Protein AF-A0A0S8ECC6-F1 (afdb_monomer)

Mean predicted aligned error: 11.43 Å

Nearest PDB structures (foldseek):
  3dfe-assembly1_F  TM=8.457E-01  e=6.768E-03  Trichormus variabilis ATCC 29413
  6wue-assembly1_A-2  TM=6.839E-01  e=2.333E-03  Synechocystis sp. PCC 6803
  5a9x-assembly1_A  TM=7.418E-01  e=4.069E-02  Escherichia coli
  5a9y-assembly1_A-2  TM=8.092E-01  e=1.055E-01  Escherichia coli
  5a9v-assembly6_F  TM=7.417E-01  e=8.432E-02  Escherichia coli

Foldseek 3Di:
DWKKKKKKKAALVCVVVVVVLCVVAPFPDWDWDQDPPRMIIIITIHFQLCVQVSVVSCCVPPVVGPGIDIDMDTDPDDPPDPDDPPPDPDDDDPDDPVVVVVVPPRDHHLVRVLVVLLVLLAQDPQLLVLLLVLLVQCLVCQQVVHPVSNVVSVVSHSLVSLVSQLVSCVVVVPPVSNVSSVVNNVVSVVSSVVNNVVCPVVDDDDCPRPVNVVVD

Radius of gyration: 24.97 Å; Cα contacts (8 Å, |Δi|>4): 247; chains: 1; bounding box: 50×39×67 Å

Solvent-accessible surface area (backbone atoms only — not comparable to full-atom values): 12172 Å² total; per-residue (Å²): 116,62,41,28,35,38,39,39,34,37,44,53,89,47,53,68,62,53,54,61,60,50,70,77,47,87,55,80,42,78,48,80,44,81,45,87,87,60,27,30,37,36,40,36,32,28,47,32,73,51,44,49,61,52,49,54,51,49,48,74,73,38,69,85,44,81,74,54,46,81,43,84,41,82,48,91,77,66,83,78,69,70,78,63,80,76,74,70,88,72,71,93,68,91,70,61,74,71,62,61,55,62,71,66,55,74,45,73,35,71,69,55,54,46,55,68,31,53,65,40,18,56,83,44,72,66,56,54,51,34,35,49,53,18,35,52,40,31,51,52,12,54,77,65,56,32,66,70,43,36,52,50,16,59,74,52,36,72,62,62,41,18,53,53,23,28,53,51,20,57,73,72,65,39,64,70,52,27,52,43,7,48,50,32,47,50,51,50,52,51,52,32,50,53,52,46,52,54,48,56,75,73,43,94,78,68,67,85,35,67,64,49,52,78,73,109

Secondary structure (DSSP, 8-state):
--EEEEEEEEEGGGHHHHHHHHHHS--SEEEEEEETTTEEEEEEEEEHHHHHHHHHHHHHHHTTSTT-EEEEEEES--SSPPPP------------HHHHHHHHSPPPPHHHHHHHHHHHTS--HHHHHHHHHHHHHHHHHHHTT-HHHHHHHHHH-TTHHHHHHHHHHHHHT-HHHHHHHHHHHHHHHHHHHHHHHHHHHHS---TTSHHHHTT-

pLDDT: mean 81.77, std 14.89, range [33.16, 96.56]

Sequence (216 aa):
MALRLIELILPEDQLKHSQDVLKDCQASGIWYEKLEEYKILIRILLPAEKTEEAMDTFEKQFSIVDGFRIILLSVEASIPRSEEPEKEPTTHVEIPPEKQLASNIGRISREELYNDVADSSKITKIYLIMVALSSIVAAIGLLRSNVAIIIGAMVIAPLIGPNVALSLATTLGDIQFVRNSLKTMIVGIVTAFILSTSLGFIFPVNPATPEITSRT

Structure (mmCIF, N/CA/C/O backbone):
data_AF-A0A0S8ECC6-F1
#
_entry.id   AF-A0A0S8ECC6-F1
#
loop_
_atom_site.group_PDB
_atom_site.id
_atom_site.type_symbol
_atom_site.label_atom_id
_atom_site.label_alt_id
_atom_site.label_comp_id
_atom_site.label_asym_id
_atom_site.label_entity_id
_atom_site.label_seq_id
_atom_site.pdbx_PDB_ins_code
_atom_site.Cartn_x
_atom_site.Cartn_y
_atom_site.Cartn_z
_atom_site.occupancy
_atom_site.B_iso_or_equiv
_atom_site.auth_seq_id
_atom_site.auth_comp_id
_atom_site.auth_asym_id
_atom_site.auth_atom_id
_atom_site.pdbx_PDB_model_num
ATOM 1 N N . MET A 1 1 ? 9.353 -3.271 19.578 1.00 66.19 1 MET A N 1
ATOM 2 C CA . MET A 1 1 ? 8.048 -3.738 19.031 1.00 66.19 1 MET A CA 1
ATOM 3 C C . MET A 1 1 ? 7.242 -2.589 18.428 1.00 66.19 1 MET A C 1
ATOM 5 O O . MET A 1 1 ? 7.189 -1.520 19.027 1.00 66.19 1 MET A O 1
ATOM 9 N N . ALA A 1 2 ? 6.620 -2.799 17.260 1.00 79.56 2 ALA A N 1
ATOM 10 C CA . ALA A 1 2 ? 5.690 -1.834 16.666 1.00 79.56 2 ALA A CA 1
ATOM 11 C C . ALA A 1 2 ? 4.386 -1.782 17.479 1.00 79.56 2 ALA A C 1
ATOM 13 O O . ALA A 1 2 ? 3.816 -2.824 17.808 1.00 79.56 2 ALA A O 1
ATOM 14 N N . LEU A 1 3 ? 3.926 -0.574 17.806 1.00 87.31 3 LEU A N 1
ATOM 15 C CA . LEU A 1 3 ? 2.704 -0.350 18.574 1.00 87.31 3 LEU A CA 1
ATOM 16 C C . LEU A 1 3 ? 1.579 0.146 17.662 1.00 87.31 3 LEU A C 1
ATOM 18 O O . LEU A 1 3 ? 1.807 0.787 16.630 1.00 87.31 3 LEU A O 1
ATOM 22 N N . ARG A 1 4 ? 0.351 -0.156 18.063 1.00 88.56 4 ARG A N 1
ATOM 23 C CA . ARG A 1 4 ? -0.881 0.325 17.451 1.00 88.56 4 ARG A CA 1
ATOM 24 C C . ARG A 1 4 ? -1.762 0.926 18.532 1.00 88.56 4 ARG A C 1
ATOM 26 O O . ARG A 1 4 ? -1.817 0.412 19.648 1.00 88.56 4 ARG A O 1
ATOM 33 N N . LEU A 1 5 ? -2.422 2.023 18.198 1.00 91.81 5 LEU A N 1
ATOM 34 C CA . LEU A 1 5 ? -3.412 2.674 19.036 1.00 91.81 5 LEU A CA 1
ATOM 35 C C . LEU A 1 5 ? -4.782 2.391 18.425 1.00 91.81 5 LEU A C 1
ATOM 37 O O . LEU A 1 5 ? -5.075 2.839 17.320 1.00 91.81 5 LEU A O 1
ATOM 41 N N . ILE A 1 6 ? -5.603 1.625 19.131 1.00 91.25 6 ILE A N 1
ATOM 42 C CA . ILE A 1 6 ? -7.007 1.428 18.785 1.00 91.25 6 ILE A CA 1
ATOM 43 C C . ILE A 1 6 ? -7.822 2.475 19.534 1.00 91.25 6 ILE A C 1
ATOM 45 O O . ILE A 1 6 ? -7.735 2.568 20.756 1.00 91.25 6 ILE A O 1
ATOM 49 N N . GLU A 1 7 ? -8.633 3.237 18.813 1.00 92.50 7 GLU A N 1
ATOM 50 C CA . GLU A 1 7 ? -9.693 4.050 19.394 1.00 92.50 7 GLU A CA 1
ATOM 51 C C . GLU A 1 7 ? -11.042 3.369 19.159 1.00 92.50 7 GLU A C 1
ATOM 53 O O . GLU A 1 7 ? -11.439 3.096 18.027 1.00 92.50 7 GLU A O 1
ATOM 58 N N . LEU A 1 8 ? -11.744 3.088 20.247 1.00 90.19 8 LEU A N 1
ATOM 59 C CA . LEU A 1 8 ? -13.029 2.412 20.270 1.00 90.19 8 LEU A CA 1
ATOM 60 C C . LEU A 1 8 ? -14.090 3.397 20.761 1.00 90.19 8 LEU A C 1
ATOM 62 O O . LEU A 1 8 ? -14.008 3.891 21.884 1.00 90.19 8 LEU A O 1
ATOM 66 N N . ILE A 1 9 ? -15.077 3.691 19.920 1.00 90.00 9 ILE A N 1
ATOM 67 C CA . ILE A 1 9 ? -16.202 4.572 20.246 1.00 90.00 9 ILE A CA 1
ATOM 68 C C . ILE A 1 9 ? -17.415 3.696 20.545 1.00 90.00 9 ILE A C 1
ATOM 70 O O . ILE A 1 9 ? -17.807 2.881 19.710 1.00 90.00 9 ILE A O 1
ATOM 74 N N . LEU A 1 10 ? -17.995 3.862 21.733 1.00 87.88 10 LEU A N 1
ATOM 75 C CA . LEU A 1 10 ? -19.155 3.107 22.216 1.00 87.88 10 LEU A CA 1
ATOM 76 C C . LEU A 1 10 ? -20.152 4.036 22.926 1.00 87.88 10 LEU A C 1
ATOM 78 O O . LEU A 1 10 ? -19.753 5.088 23.419 1.00 87.88 10 LEU A O 1
ATOM 82 N N . PRO A 1 11 ? -21.434 3.663 23.048 1.00 84.56 11 PRO A N 1
ATOM 83 C CA . PRO A 1 11 ? -22.358 4.302 23.985 1.00 84.56 11 PRO A CA 1
ATOM 84 C C . PRO A 1 11 ? -21.948 4.067 25.447 1.00 84.56 11 PRO A C 1
ATOM 86 O O . PRO A 1 11 ? -21.382 3.025 25.787 1.00 84.56 11 PRO A O 1
ATOM 89 N N . GLU A 1 12 ? -22.273 5.012 26.331 1.00 80.44 12 GLU A N 1
ATOM 90 C CA . GLU A 1 12 ? -21.907 4.980 27.757 1.00 80.44 12 GLU A CA 1
ATOM 91 C C . GLU A 1 12 ? -22.455 3.745 28.501 1.00 80.44 12 GLU A C 1
ATOM 93 O O . GLU A 1 12 ? -21.812 3.240 29.426 1.00 80.44 12 GLU A O 1
ATOM 98 N N . ASP A 1 13 ? -23.574 3.186 28.035 1.00 75.06 13 ASP A N 1
ATOM 99 C CA . ASP A 1 13 ? -24.218 1.992 28.598 1.00 75.06 13 ASP A CA 1
ATOM 100 C C . ASP A 1 13 ? -23.332 0.733 28.551 1.00 75.06 13 ASP A C 1
ATOM 102 O O . ASP A 1 13 ? -23.484 -0.175 29.371 1.00 75.06 13 ASP A O 1
ATOM 106 N N . GLN A 1 14 ? -22.369 0.682 27.623 1.00 75.88 14 GLN A N 1
ATOM 107 C CA . GLN A 1 14 ? -21.507 -0.483 27.392 1.00 75.88 14 GLN A CA 1
ATOM 108 C C . GLN A 1 14 ? -20.144 -0.403 28.095 1.00 75.88 14 GLN A C 1
ATOM 110 O O . GLN A 1 14 ? -19.313 -1.302 27.943 1.00 75.88 14 GLN A O 1
ATOM 115 N N . LEU A 1 15 ? -19.907 0.623 28.924 1.00 72.31 15 LEU A N 1
ATOM 116 C CA . LEU A 1 15 ? -18.630 0.822 29.617 1.00 72.31 15 LEU A CA 1
ATOM 117 C C . LEU A 1 15 ? -18.201 -0.412 30.429 1.00 72.31 15 LEU A C 1
ATOM 119 O O . LEU A 1 15 ? -17.064 -0.861 30.314 1.00 72.31 15 LEU A O 1
ATOM 123 N N . LYS A 1 16 ? -19.110 -0.996 31.219 1.00 73.44 16 LYS A N 1
ATOM 124 C CA . LYS A 1 16 ? -18.794 -2.171 32.053 1.00 73.44 16 LYS A CA 1
ATOM 125 C C . LYS A 1 16 ? -18.441 -3.395 31.213 1.00 73.44 16 LYS A C 1
ATOM 127 O O . LYS A 1 16 ? -17.484 -4.090 31.529 1.00 73.44 16 LYS A O 1
ATOM 132 N N . HIS A 1 17 ? -19.177 -3.611 30.125 1.00 75.25 17 HIS A N 1
ATOM 133 C CA . HIS A 1 17 ? -18.939 -4.740 29.237 1.00 75.25 17 HIS A CA 1
ATOM 134 C C . HIS A 1 17 ? -17.589 -4.605 28.521 1.00 75.25 17 HIS A C 1
ATOM 136 O O . HIS A 1 17 ? -16.815 -5.554 28.494 1.00 75.25 17 HIS A O 1
ATOM 142 N N . SER A 1 18 ? -17.247 -3.400 28.050 1.00 73.75 18 SER A N 1
ATOM 143 C CA . SER A 1 18 ? -15.936 -3.132 27.444 1.00 73.75 18 SER A CA 1
ATOM 144 C C . SER A 1 18 ? -14.770 -3.384 28.406 1.00 73.75 18 SER A C 1
ATOM 146 O O . SER A 1 18 ? -13.767 -3.968 28.004 1.00 73.75 18 SER A O 1
ATOM 148 N N . GLN A 1 19 ? -14.908 -3.019 29.687 1.00 74.62 19 GLN A N 1
ATOM 149 C CA . GLN A 1 19 ? -13.861 -3.221 30.693 1.00 74.62 19 GLN A CA 1
ATOM 150 C C . GLN A 1 19 ? -13.560 -4.697 30.953 1.00 74.62 19 GLN A C 1
ATOM 152 O O . GLN A 1 19 ? -12.410 -5.035 31.220 1.00 74.62 19 GLN A O 1
ATOM 157 N N . ASP A 1 20 ? -14.563 -5.570 30.887 1.00 72.56 20 ASP A N 1
ATOM 158 C CA . ASP A 1 20 ? -14.357 -7.003 31.091 1.00 72.56 20 ASP A CA 1
ATOM 159 C C . ASP A 1 20 ? -13.614 -7.642 29.915 1.00 72.56 20 ASP A C 1
ATOM 161 O O . ASP A 1 20 ? -12.702 -8.431 30.127 1.00 72.56 20 ASP A O 1
ATOM 165 N N . VAL A 1 21 ? -13.908 -7.208 28.692 1.00 76.31 21 VAL A N 1
ATOM 166 C CA . VAL A 1 21 ? -13.225 -7.656 27.467 1.00 76.31 21 VAL A CA 1
ATOM 167 C C . VAL A 1 21 ? -11.778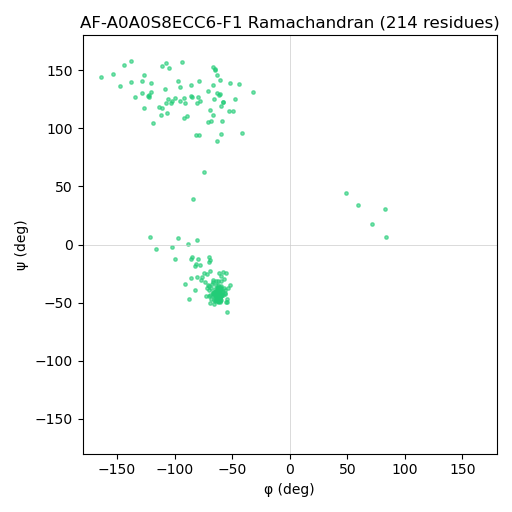 -7.157 27.421 1.00 76.31 21 VAL A C 1
ATOM 169 O O . VAL A 1 21 ? -10.862 -7.856 26.992 1.00 76.31 21 VAL A O 1
ATOM 172 N N . LEU A 1 22 ? -11.557 -5.932 27.896 1.00 75.00 22 LEU A N 1
ATOM 173 C CA . LEU A 1 22 ? -10.244 -5.297 27.934 1.00 75.00 22 LEU A CA 1
ATOM 174 C C . LEU A 1 22 ? -9.283 -5.939 28.940 1.00 75.00 22 LEU A C 1
ATOM 176 O O . LEU A 1 22 ? -8.075 -5.810 28.760 1.00 75.00 22 LEU A O 1
ATOM 180 N N . LYS A 1 23 ? -9.781 -6.636 29.972 1.00 69.25 23 LYS A N 1
ATOM 181 C CA . LYS A 1 23 ? -8.929 -7.354 30.943 1.00 69.25 23 LYS A CA 1
ATOM 182 C C . LYS A 1 23 ? -8.187 -8.530 30.317 1.00 69.25 23 LYS A C 1
ATOM 184 O O . LYS A 1 23 ? -7.080 -8.836 30.750 1.00 69.25 23 LYS A O 1
ATOM 189 N N . ASP A 1 24 ? -8.778 -9.147 29.301 1.00 68.44 24 ASP A N 1
ATOM 190 C CA . ASP A 1 24 ? -8.170 -10.269 28.584 1.00 68.44 24 ASP A CA 1
ATOM 191 C C . ASP A 1 24 ? -7.152 -9.787 27.535 1.00 68.44 24 ASP A C 1
ATOM 193 O O . ASP A 1 24 ? -6.278 -10.538 27.096 1.00 68.44 24 ASP A O 1
ATOM 197 N N . CYS A 1 25 ? -7.205 -8.502 27.168 1.00 68.06 25 CYS A N 1
ATOM 198 C CA . CYS A 1 25 ? -6.263 -7.890 26.245 1.00 68.06 25 CYS A CA 1
ATOM 199 C C . CYS A 1 25 ? -4.962 -7.515 26.967 1.00 68.06 25 CYS A C 1
ATOM 201 O O . CYS A 1 25 ? -4.946 -6.685 27.874 1.00 68.06 25 CYS A O 1
ATOM 203 N N . GLN A 1 26 ? -3.829 -8.053 26.507 1.00 73.56 26 GLN A N 1
ATOM 204 C CA . GLN A 1 26 ? -2.492 -7.658 26.978 1.00 73.56 26 GLN A CA 1
ATOM 205 C C . GLN A 1 26 ? -2.083 -6.283 26.409 1.00 73.56 26 GLN A C 1
ATOM 207 O O . GLN A 1 26 ? -1.138 -6.179 25.621 1.00 73.56 26 GLN A O 1
ATOM 212 N N . ALA A 1 27 ? -2.837 -5.240 26.759 1.00 78.62 27 ALA A N 1
ATOM 213 C CA . ALA A 1 27 ? -2.612 -3.867 26.329 1.00 78.62 27 ALA A CA 1
ATOM 214 C C . ALA A 1 27 ? -1.477 -3.208 27.132 1.00 78.62 27 ALA A C 1
ATOM 216 O O . ALA A 1 27 ? -1.371 -3.373 28.345 1.00 78.62 27 ALA A O 1
ATOM 217 N N . SER A 1 28 ? -0.646 -2.418 26.452 1.00 80.44 28 SER A N 1
ATOM 218 C CA . SER A 1 28 ? 0.406 -1.597 27.062 1.00 80.44 28 SER A CA 1
ATOM 219 C C . SER A 1 28 ? -0.156 -0.362 27.776 1.00 80.44 28 SER A C 1
ATOM 221 O O . SER A 1 28 ? 0.482 0.171 28.679 1.00 80.44 28 SER A O 1
ATOM 223 N N . GLY A 1 29 ? -1.340 0.105 27.377 1.00 82.81 29 GLY A N 1
ATOM 224 C CA . GLY A 1 29 ? -2.034 1.222 28.012 1.00 82.81 29 GLY A CA 1
ATOM 225 C C . GLY A 1 29 ? -3.500 1.271 27.601 1.00 82.81 29 GLY A C 1
ATOM 226 O O . GLY A 1 29 ? -3.834 0.939 26.464 1.00 82.81 29 GLY A O 1
ATOM 227 N N . ILE A 1 30 ? -4.374 1.660 28.529 1.00 87.06 30 ILE A N 1
ATOM 228 C CA . ILE A 1 30 ? -5.810 1.824 28.283 1.00 87.06 30 ILE A CA 1
ATOM 229 C C . ILE A 1 30 ? -6.247 3.150 28.900 1.00 87.06 30 ILE A C 1
ATOM 231 O O . ILE A 1 30 ? -6.018 3.392 30.087 1.00 87.06 30 ILE A O 1
ATOM 235 N N . TRP A 1 31 ? -6.900 3.993 28.106 1.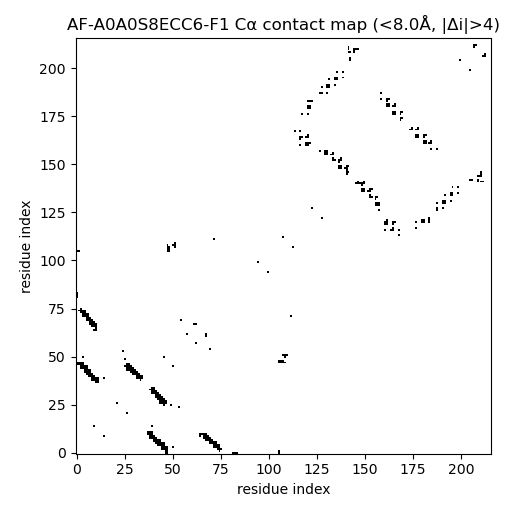00 89.50 31 TRP A N 1
ATOM 236 C CA . TRP A 1 31 ? -7.456 5.270 28.541 1.00 89.50 31 TRP A CA 1
ATOM 237 C C . TRP A 1 31 ? -8.932 5.357 28.174 1.00 89.50 31 TRP A C 1
ATOM 239 O O . TRP A 1 31 ? -9.350 4.861 27.130 1.00 89.50 31 TRP A O 1
ATOM 249 N N . TYR A 1 32 ? -9.703 6.022 29.029 1.00 88.12 32 TYR A N 1
ATOM 250 C CA . TYR A 1 32 ? -11.135 6.227 28.854 1.00 88.12 32 TYR A CA 1
ATOM 251 C C . TYR A 1 32 ? -11.416 7.724 28.855 1.00 88.12 32 TYR A C 1
ATOM 253 O O . TYR A 1 32 ? -11.015 8.432 29.778 1.00 88.12 32 TYR A O 1
ATOM 261 N N . GLU A 1 33 ? -12.123 8.193 27.841 1.00 87.06 33 GLU A N 1
ATOM 262 C CA . GLU A 1 33 ? -12.535 9.581 27.695 1.00 87.06 33 GLU A CA 1
ATOM 263 C C . GLU A 1 33 ? -14.045 9.607 27.437 1.00 87.06 33 GLU A C 1
ATOM 265 O O . GLU A 1 33 ? -14.562 8.845 26.621 1.00 87.06 33 GLU A O 1
ATOM 270 N N . LYS A 1 34 ? -14.787 10.430 28.183 1.00 86.25 34 LYS A N 1
ATOM 271 C CA . LYS A 1 34 ? -16.224 10.608 27.946 1.00 86.25 34 LYS A CA 1
ATOM 272 C C . LYS A 1 34 ? -16.413 11.683 26.886 1.00 86.25 34 LYS A C 1
ATOM 274 O O . LYS A 1 34 ? -15.872 12.775 27.028 1.00 86.25 34 LYS A O 1
ATOM 279 N N . LEU A 1 35 ? -17.181 11.368 25.852 1.00 82.75 35 LEU A N 1
ATOM 280 C CA . LEU A 1 35 ? -17.549 12.293 24.788 1.00 82.75 35 LEU A CA 1
ATOM 281 C C . LEU A 1 35 ? -18.899 12.950 25.103 1.00 82.75 35 LEU A C 1
ATOM 283 O O . LEU A 1 35 ? -19.727 12.406 25.839 1.00 82.75 35 LEU A O 1
ATOM 287 N N . GLU A 1 36 ? -19.135 14.118 24.510 1.00 73.00 36 GLU A N 1
ATOM 288 C CA . GLU A 1 36 ? -20.468 14.723 24.472 1.00 73.00 36 GLU A CA 1
ATOM 289 C C . GLU A 1 36 ? -21.418 13.796 23.674 1.00 73.00 36 GLU A C 1
ATOM 291 O O . GLU A 1 36 ? -20.975 13.116 22.750 1.00 73.00 36 GLU A O 1
ATOM 296 N N . GLU A 1 37 ? -22.705 13.731 24.050 1.00 75.56 37 GLU A N 1
ATOM 297 C CA . GLU A 1 37 ? -23.735 12.794 23.526 1.00 75.56 37 GLU A CA 1
ATOM 298 C C . GLU A 1 37 ? -23.791 11.362 24.122 1.00 75.56 37 GLU A C 1
ATOM 300 O O . GLU A 1 37 ? -24.215 10.439 23.430 1.00 75.56 37 GLU A O 1
ATOM 305 N N . TYR A 1 38 ? -23.427 11.138 25.394 1.00 79.88 38 TYR A N 1
ATOM 306 C CA . TYR A 1 38 ? -23.499 9.801 26.038 1.00 79.88 38 TYR A CA 1
ATOM 307 C C . TYR A 1 38 ? -22.656 8.725 25.327 1.00 79.88 38 TYR A C 1
ATOM 309 O O . TYR A 1 38 ? -23.017 7.546 25.283 1.00 79.88 38 TYR A O 1
ATOM 317 N N . LYS A 1 39 ? -21.517 9.128 24.756 1.00 84.81 39 LYS A N 1
ATOM 318 C CA . LYS A 1 39 ? -20.540 8.230 24.130 1.00 84.81 39 LYS A CA 1
ATOM 319 C C . LYS A 1 39 ? -19.260 8.187 24.955 1.00 84.81 39 LYS A C 1
ATOM 321 O O . LYS A 1 39 ? -18.909 9.128 25.662 1.00 84.81 39 LYS A O 1
ATOM 326 N N . ILE A 1 40 ? -18.541 7.085 24.847 1.00 87.94 40 ILE A N 1
ATOM 327 C CA . ILE A 1 40 ? -17.235 6.863 25.451 1.00 87.94 40 ILE A CA 1
ATOM 328 C C . ILE A 1 40 ? -16.228 6.567 24.344 1.00 87.94 40 ILE A C 1
ATOM 330 O O . ILE A 1 40 ? -16.526 5.858 23.383 1.00 87.94 40 ILE A O 1
ATOM 334 N N . LEU A 1 41 ? -15.038 7.132 24.489 1.00 89.69 41 LEU A N 1
ATOM 335 C CA . LEU A 1 41 ? -13.865 6.853 23.683 1.00 89.69 41 LEU A CA 1
ATOM 336 C C . LEU A 1 41 ? -12.898 6.043 24.539 1.00 89.69 41 LEU A C 1
ATOM 338 O O . LEU A 1 41 ? -12.464 6.493 25.601 1.00 89.69 41 LEU A O 1
ATOM 342 N N . ILE A 1 42 ? -12.550 4.852 24.077 1.00 90.06 42 ILE A N 1
ATOM 343 C CA . ILE A 1 42 ? -11.565 3.996 24.724 1.00 90.06 42 ILE A CA 1
ATOM 344 C C . ILE A 1 42 ? -10.347 3.941 23.818 1.00 90.06 42 ILE A C 1
ATOM 346 O O . ILE A 1 42 ? -10.429 3.475 22.685 1.00 90.06 42 ILE A O 1
ATOM 350 N N . ARG A 1 43 ? -9.214 4.432 24.311 1.00 92.56 43 ARG A N 1
ATOM 351 C CA . ARG A 1 43 ? -7.930 4.362 23.617 1.00 92.56 43 ARG A CA 1
ATOM 352 C C . ARG A 1 43 ? -7.125 3.206 24.184 1.00 92.56 43 ARG A C 1
ATOM 354 O O . ARG A 1 43 ? -6.910 3.144 25.391 1.00 92.56 43 ARG A O 1
ATOM 361 N N . ILE A 1 44 ? -6.672 2.308 23.325 1.00 91.12 44 ILE A N 1
ATOM 362 C CA . ILE A 1 44 ? -5.980 1.079 23.703 1.00 91.12 44 ILE A CA 1
ATOM 363 C C . ILE A 1 44 ? -4.663 1.050 22.940 1.00 91.12 44 ILE A C 1
ATOM 365 O O . ILE A 1 44 ? -4.659 1.024 21.713 1.00 91.12 44 ILE A O 1
ATOM 369 N N . LEU A 1 45 ? -3.544 1.067 23.655 1.00 89.88 45 LEU A N 1
ATOM 370 C CA . LEU A 1 45 ? -2.214 0.904 23.082 1.00 89.88 45 LEU A CA 1
ATOM 371 C C . LEU A 1 45 ? -1.803 -0.557 23.202 1.00 89.88 45 LEU A C 1
ATOM 373 O O . LEU A 1 45 ? -1.760 -1.099 24.305 1.00 89.88 45 LEU A O 1
ATOM 377 N N . LEU A 1 46 ? -1.480 -1.191 22.082 1.00 89.75 46 LEU A N 1
ATOM 378 C CA . LEU A 1 46 ? -1.158 -2.609 22.033 1.00 89.75 46 LEU A CA 1
ATOM 379 C C . LEU A 1 46 ? -0.060 -2.909 21.005 1.00 89.75 46 LEU A C 1
ATOM 381 O O . LEU A 1 46 ? 0.105 -2.159 20.039 1.00 89.75 46 LEU A O 1
ATOM 385 N N . PRO A 1 47 ? 0.694 -4.006 21.181 1.00 86.31 47 PRO A N 1
ATOM 386 C CA . PRO A 1 47 ? 1.602 -4.499 20.152 1.00 86.31 47 PRO A CA 1
ATOM 387 C C . PRO A 1 47 ? 0.844 -4.857 18.869 1.00 86.31 47 PRO A C 1
ATOM 389 O O . PRO A 1 47 ? -0.231 -5.457 18.946 1.00 86.31 47 PRO A O 1
ATOM 392 N N . ALA A 1 48 ? 1.436 -4.564 17.706 1.00 82.50 48 ALA A N 1
ATOM 393 C CA . ALA A 1 48 ? 0.859 -4.878 16.391 1.00 82.50 48 ALA A CA 1
ATOM 394 C C . ALA A 1 48 ? 0.450 -6.361 16.261 1.00 82.50 48 ALA A C 1
ATOM 396 O O . ALA A 1 48 ? -0.597 -6.699 15.716 1.00 82.50 48 ALA A O 1
ATOM 397 N N . GLU A 1 49 ? 1.225 -7.251 16.883 1.00 81.62 49 GLU A N 1
ATOM 398 C CA . GLU A 1 49 ? 0.975 -8.694 16.928 1.00 81.62 49 GLU A CA 1
ATOM 399 C C . GLU A 1 49 ? -0.381 -9.081 17.521 1.00 81.62 49 GLU A C 1
ATOM 401 O O . GLU A 1 49 ? -0.938 -10.104 17.127 1.00 81.62 49 GLU A O 1
ATOM 406 N N . LYS A 1 50 ? -0.923 -8.280 18.443 1.00 83.38 50 LYS A N 1
ATOM 407 C CA . LYS A 1 50 ? -2.199 -8.539 19.128 1.00 83.38 50 LYS A CA 1
ATOM 408 C C . LYS A 1 50 ? -3.351 -7.708 18.570 1.00 83.38 50 LYS A C 1
ATOM 410 O O . LYS A 1 50 ? -4.483 -7.865 19.015 1.00 83.38 50 LYS A O 1
ATOM 415 N N . THR A 1 51 ? -3.080 -6.841 17.595 1.00 85.94 51 THR A N 1
ATOM 416 C CA . THR A 1 51 ? -4.068 -5.914 17.034 1.00 85.94 51 THR A CA 1
ATOM 417 C C . THR A 1 51 ? -5.234 -6.628 16.369 1.00 85.94 51 THR A C 1
ATOM 419 O O . THR A 1 51 ? -6.373 -6.341 16.723 1.00 85.94 51 THR A O 1
ATOM 422 N N . GLU A 1 52 ? -4.967 -7.597 15.493 1.00 84.56 52 GLU A N 1
ATOM 423 C CA . GLU A 1 52 ? -6.025 -8.339 14.784 1.00 84.56 52 GLU A CA 1
ATOM 424 C C . GLU A 1 52 ? -6.923 -9.115 15.768 1.00 84.56 52 GLU A C 1
ATOM 426 O O . GLU A 1 52 ? -8.139 -9.085 15.653 1.00 84.56 52 GLU A O 1
ATOM 431 N N . GLU A 1 53 ? -6.346 -9.738 16.805 1.00 85.25 53 GLU A N 1
ATOM 432 C CA . GLU A 1 53 ? -7.121 -10.496 17.806 1.00 85.25 53 GLU A CA 1
ATOM 433 C C . GLU A 1 53 ? -8.026 -9.586 18.653 1.00 85.25 53 GLU A C 1
ATOM 435 O O . GLU A 1 53 ? -9.190 -9.910 18.908 1.00 85.25 53 GLU A O 1
ATOM 440 N N . ALA A 1 54 ? -7.509 -8.423 19.062 1.00 86.00 54 ALA A N 1
ATOM 441 C CA . ALA A 1 54 ? -8.287 -7.436 19.800 1.00 86.00 54 ALA A CA 1
ATOM 442 C C . ALA A 1 54 ? -9.423 -6.862 18.938 1.00 86.00 54 ALA A C 1
ATOM 444 O O . ALA A 1 54 ? -10.563 -6.787 19.395 1.00 86.00 54 ALA A O 1
ATOM 445 N N . MET A 1 55 ? -9.135 -6.505 17.681 1.00 87.94 55 MET A N 1
ATOM 446 C CA . MET A 1 55 ? -10.136 -5.981 16.748 1.00 87.94 55 MET A CA 1
ATOM 447 C C . MET A 1 55 ? -11.244 -6.996 16.458 1.00 87.94 55 MET A C 1
ATOM 449 O O . MET A 1 55 ? -12.413 -6.644 16.605 1.00 87.94 55 MET A O 1
ATOM 453 N N . ASP A 1 56 ? -10.896 -8.252 16.160 1.00 87.44 56 ASP A N 1
ATOM 454 C CA . ASP A 1 56 ? -11.860 -9.340 15.948 1.00 87.44 56 ASP A CA 1
ATOM 455 C C . ASP A 1 56 ? -12.789 -9.524 17.157 1.00 87.44 56 ASP A C 1
ATOM 457 O O . ASP A 1 56 ? -13.981 -9.808 17.015 1.00 87.44 56 ASP A O 1
ATOM 461 N N . THR A 1 57 ? -12.240 -9.398 18.367 1.00 86.38 57 THR A N 1
ATOM 462 C CA . THR A 1 57 ? -13.000 -9.544 19.614 1.00 86.38 57 THR A CA 1
ATOM 463 C C . THR A 1 57 ? -13.985 -8.392 19.789 1.00 86.38 57 THR A C 1
ATOM 465 O O . THR A 1 57 ? -15.167 -8.627 20.054 1.00 86.38 57 THR A O 1
ATOM 468 N N . PHE A 1 58 ? -13.530 -7.154 19.576 1.00 87.19 58 PHE A N 1
ATOM 469 C CA . PHE A 1 58 ? -14.390 -5.978 19.662 1.00 87.19 58 PHE A CA 1
ATOM 470 C C . PHE A 1 58 ? -15.476 -5.975 18.584 1.00 87.19 58 PHE A C 1
ATOM 472 O O . PHE A 1 58 ? -16.627 -5.666 18.884 1.00 87.19 58 PHE A O 1
ATOM 479 N N . GLU A 1 59 ? -15.154 -6.370 17.352 1.00 86.06 59 GLU A N 1
ATOM 480 C CA . GLU A 1 59 ? -16.138 -6.486 16.276 1.00 86.06 59 GLU A CA 1
ATOM 481 C C . GLU A 1 59 ? -17.220 -7.519 16.619 1.00 86.06 59 GLU A C 1
ATOM 483 O O . GLU A 1 59 ? -18.412 -7.222 16.538 1.00 86.06 59 GLU A O 1
ATOM 488 N N . LYS A 1 60 ? -16.842 -8.711 17.097 1.00 86.12 60 LYS A N 1
ATOM 489 C CA . LYS A 1 60 ? -17.811 -9.758 17.471 1.00 86.12 60 LYS A CA 1
ATOM 490 C C . LYS A 1 60 ? -18.762 -9.333 18.588 1.00 86.12 60 LYS A C 1
ATOM 492 O O . LYS A 1 60 ? -19.919 -9.743 18.580 1.00 86.12 60 LYS A O 1
ATOM 497 N N . GLN A 1 61 ? -18.284 -8.555 19.554 1.00 83.44 61 GLN A N 1
ATOM 498 C CA . GLN A 1 61 ? -19.063 -8.208 20.746 1.00 83.44 61 GLN A CA 1
ATOM 499 C C . GLN A 1 61 ? -19.875 -6.924 20.591 1.00 83.44 61 GLN A C 1
ATOM 501 O O . GLN A 1 61 ? -20.972 -6.830 21.138 1.00 83.44 61 GLN A O 1
ATOM 506 N N . PHE A 1 62 ? -19.362 -5.943 19.847 1.00 83.50 62 PHE A N 1
ATOM 507 C CA . PHE A 1 62 ? -19.939 -4.600 19.801 1.00 83.50 62 PHE A CA 1
ATOM 508 C C . PHE A 1 62 ? -20.488 -4.197 18.426 1.00 83.50 62 PHE A C 1
ATOM 510 O O . PHE A 1 62 ? -21.116 -3.146 18.334 1.00 83.50 62 PHE A O 1
ATOM 517 N N . SER A 1 63 ? -20.351 -5.025 17.379 1.00 80.19 63 SER A N 1
ATOM 518 C CA . SER A 1 63 ? -20.879 -4.735 16.025 1.00 80.19 63 SER A CA 1
ATOM 519 C C . SER A 1 63 ? -22.378 -4.428 15.966 1.00 80.19 63 SER A C 1
ATOM 521 O O . SER A 1 63 ? -22.828 -3.760 15.040 1.00 80.19 63 SER A O 1
ATOM 523 N N . ILE A 1 64 ? -23.156 -4.909 16.939 1.00 79.50 64 ILE A N 1
ATOM 524 C CA . ILE A 1 64 ? -24.617 -4.738 17.001 1.00 79.50 64 ILE A CA 1
ATOM 525 C C . ILE A 1 64 ? -25.003 -3.404 17.668 1.00 79.50 64 ILE A C 1
ATOM 527 O O . ILE A 1 64 ? -26.158 -2.988 17.617 1.00 79.50 64 ILE A O 1
ATOM 531 N N . VAL A 1 65 ? -24.056 -2.722 18.313 1.00 81.56 65 VAL A N 1
ATOM 532 C CA . VAL A 1 65 ? -24.332 -1.515 19.093 1.00 81.56 65 VAL A CA 1
ATOM 533 C C . VAL A 1 65 ? -24.338 -0.283 18.188 1.00 81.56 65 VAL A C 1
ATOM 535 O O . VAL A 1 65 ? -23.366 -0.004 17.485 1.00 81.56 65 VAL A O 1
ATOM 538 N N . ASP A 1 66 ? -25.415 0.500 18.250 1.00 78.25 66 ASP A N 1
ATOM 539 C CA . ASP A 1 66 ? -25.512 1.758 17.512 1.00 78.25 66 ASP A CA 1
ATOM 540 C C . ASP A 1 66 ? -24.407 2.738 17.931 1.00 78.25 66 ASP A C 1
ATOM 542 O O . ASP A 1 66 ? -24.190 3.011 19.112 1.00 78.25 66 ASP A O 1
ATOM 546 N N . GLY A 1 67 ? -23.698 3.285 16.942 1.00 79.81 67 GLY A N 1
ATOM 547 C CA . GLY A 1 67 ? -22.581 4.205 17.169 1.00 79.81 67 GLY A CA 1
ATOM 548 C C . GLY A 1 67 ? -21.236 3.535 17.467 1.00 79.81 67 GLY A C 1
ATOM 549 O O . GLY A 1 67 ? -20.275 4.252 17.746 1.00 79.81 67 GLY A O 1
ATOM 550 N N . PHE A 1 68 ? -21.145 2.203 17.373 1.00 87.56 68 PHE A N 1
ATOM 551 C CA . PHE A 1 68 ? -19.880 1.475 17.443 1.00 87.56 68 PHE A CA 1
ATOM 552 C C . PHE A 1 68 ? -18.935 1.878 16.307 1.00 87.56 68 PHE A C 1
ATOM 554 O O . PHE A 1 68 ? -19.293 1.843 15.125 1.00 87.56 68 PHE A O 1
ATOM 561 N N . ARG A 1 69 ? -17.698 2.236 16.657 1.00 88.19 69 ARG A N 1
ATOM 562 C CA . ARG A 1 69 ? -16.636 2.477 15.678 1.00 88.19 69 ARG A CA 1
ATOM 563 C C . ARG A 1 69 ? -15.278 2.093 16.239 1.00 88.19 69 ARG A C 1
ATOM 565 O O . ARG A 1 69 ? -14.950 2.466 17.360 1.00 88.19 69 ARG A O 1
ATOM 572 N N . ILE A 1 70 ? -14.481 1.419 15.418 1.00 90.94 70 ILE A N 1
ATOM 573 C CA . ILE A 1 70 ? -13.062 1.166 15.675 1.00 90.94 70 ILE A CA 1
ATOM 574 C C . ILE A 1 70 ? -12.241 2.035 14.724 1.00 90.94 70 ILE A C 1
ATOM 576 O O . ILE A 1 70 ? -12.527 2.104 13.527 1.00 90.94 70 ILE A O 1
ATOM 580 N N . ILE A 1 71 ? -11.226 2.704 15.254 1.00 90.00 71 ILE A N 1
ATOM 581 C CA . ILE A 1 71 ? -10.213 3.432 14.494 1.00 90.00 71 ILE A CA 1
ATOM 582 C C . ILE A 1 71 ? -8.859 2.846 14.883 1.00 90.00 71 ILE A C 1
ATOM 584 O O . ILE A 1 71 ? -8.535 2.764 16.063 1.00 90.00 71 ILE A O 1
ATOM 588 N N . LEU A 1 72 ? -8.073 2.428 13.895 1.00 90.25 72 LEU A N 1
ATOM 589 C CA . LEU A 1 72 ? -6.727 1.907 14.101 1.00 90.25 72 LEU A CA 1
ATOM 590 C C . LEU A 1 72 ? -5.704 2.955 13.660 1.00 90.25 72 LEU A C 1
ATOM 592 O O . LEU A 1 72 ? -5.744 3.423 12.524 1.00 90.25 72 LEU A O 1
ATOM 596 N N . LEU A 1 73 ? -4.785 3.306 14.555 1.00 88.81 73 LEU A N 1
ATOM 597 C CA . LEU A 1 73 ? -3.713 4.267 14.318 1.00 88.81 73 LEU A CA 1
ATOM 598 C C . LEU A 1 73 ? -2.351 3.591 14.514 1.00 88.81 73 LEU A C 1
ATOM 600 O O . LEU A 1 73 ? -2.097 2.941 15.533 1.00 88.81 73 LEU A O 1
ATOM 604 N N . SER A 1 74 ? -1.448 3.784 13.554 1.00 86.44 74 SER A N 1
ATOM 605 C CA . SER A 1 74 ? -0.056 3.347 13.674 1.00 86.44 74 SER A CA 1
ATOM 606 C C . SER A 1 74 ? 0.730 4.308 14.559 1.00 86.44 74 SER A C 1
ATOM 608 O O . SER A 1 74 ? 0.776 5.509 14.308 1.00 86.44 74 SER A O 1
ATOM 610 N N . VAL A 1 75 ? 1.342 3.781 15.622 1.00 86.75 75 VAL A N 1
ATOM 611 C CA . VAL A 1 75 ? 2.114 4.587 16.573 1.00 86.75 75 VAL A CA 1
ATOM 612 C C . VAL A 1 75 ? 3.556 4.672 16.090 1.00 86.75 75 VAL A C 1
ATOM 614 O O . VAL A 1 75 ? 4.283 3.680 16.120 1.00 86.75 75 VAL A O 1
ATOM 617 N N . GLU A 1 76 ? 3.971 5.863 15.659 1.00 82.19 76 GLU A N 1
ATOM 618 C CA . GLU A 1 76 ? 5.339 6.112 15.183 1.00 82.19 76 GLU A CA 1
ATOM 619 C C . GLU A 1 76 ? 6.367 6.092 16.323 1.00 82.19 76 GLU A C 1
ATOM 621 O O . GLU A 1 76 ? 7.495 5.631 16.147 1.00 82.19 76 GLU A O 1
ATOM 626 N N . ALA A 1 77 ? 5.977 6.569 17.509 1.00 81.44 77 ALA A N 1
ATOM 627 C CA . ALA A 1 77 ? 6.817 6.563 18.698 1.00 81.44 77 ALA A CA 1
ATOM 628 C C . ALA A 1 77 ? 5.976 6.546 19.982 1.00 81.44 77 ALA A C 1
ATOM 630 O O . ALA A 1 77 ? 4.915 7.161 20.055 1.00 81.44 77 ALA A O 1
ATOM 631 N N . SER A 1 78 ? 6.489 5.881 21.019 1.00 81.44 78 SER A N 1
ATOM 632 C CA . SER A 1 78 ? 5.947 5.925 22.379 1.00 81.44 78 SER A CA 1
ATOM 633 C C . SER A 1 78 ? 7.094 6.017 23.380 1.00 81.44 78 SER A C 1
ATOM 635 O O . SER A 1 78 ? 8.134 5.375 23.205 1.00 81.44 78 SER A O 1
ATOM 637 N N . ILE A 1 79 ? 6.905 6.824 24.423 1.00 81.88 79 ILE A N 1
ATOM 638 C CA . ILE A 1 79 ? 7.822 6.941 25.558 1.00 81.88 79 ILE A CA 1
ATOM 639 C C . ILE A 1 79 ? 7.012 6.634 26.827 1.00 81.88 79 ILE A C 1
ATOM 641 O O . ILE A 1 79 ? 5.971 7.263 27.018 1.00 81.88 79 ILE A O 1
ATOM 645 N N . PRO A 1 80 ? 7.464 5.711 27.697 1.00 81.88 80 PRO A N 1
ATOM 646 C CA . PRO A 1 80 ? 8.703 4.928 27.615 1.00 81.88 80 PRO A CA 1
ATOM 647 C C . PRO A 1 80 ? 8.699 3.929 26.447 1.00 81.88 80 PRO A C 1
ATOM 649 O O . PRO A 1 80 ? 7.644 3.497 25.982 1.00 81.88 80 PRO A O 1
ATOM 652 N N . ARG A 1 81 ? 9.894 3.591 25.942 1.00 68.75 81 ARG A N 1
ATOM 653 C CA . ARG A 1 81 ? 10.027 2.560 24.905 1.00 68.75 81 ARG A CA 1
ATOM 654 C C . ARG A 1 81 ? 9.612 1.230 25.527 1.00 68.75 81 ARG A C 1
ATOM 656 O O . ARG A 1 81 ? 10.154 0.868 26.564 1.00 68.75 81 ARG A O 1
ATOM 663 N N . SER A 1 82 ? 8.659 0.534 24.909 1.00 61.59 82 SER A N 1
ATOM 664 C CA . SER A 1 82 ? 8.306 -0.823 25.327 1.00 61.59 82 SER A CA 1
ATOM 665 C C . SER A 1 82 ? 9.560 -1.686 25.235 1.00 61.59 82 SER A C 1
ATOM 667 O O . SER A 1 82 ? 10.168 -1.756 24.164 1.00 61.59 82 SER A O 1
ATOM 669 N N . GLU A 1 83 ? 9.949 -2.300 26.348 1.00 51.81 83 GLU A N 1
ATOM 670 C CA . GLU A 1 83 ? 11.038 -3.270 26.381 1.00 51.81 83 GLU A CA 1
ATOM 671 C C . GLU A 1 83 ? 10.685 -4.394 25.399 1.00 51.81 83 GLU A C 1
ATOM 673 O O . GLU A 1 83 ? 9.604 -4.985 25.465 1.00 51.81 83 GLU A O 1
ATOM 678 N N . GLU A 1 84 ? 11.555 -4.643 24.418 1.00 54.69 84 GLU A N 1
ATOM 679 C CA . GLU A 1 84 ? 11.555 -5.951 23.774 1.00 54.69 84 GLU A CA 1
ATOM 680 C C . GLU A 1 84 ? 11.922 -6.936 24.880 1.00 54.69 84 GLU A C 1
ATOM 682 O O . GLU A 1 84 ? 12.878 -6.644 25.602 1.00 54.69 84 GLU A O 1
ATOM 687 N N . PRO A 1 85 ? 11.185 -8.044 25.077 1.00 48.41 85 PRO A N 1
ATOM 688 C CA . PRO A 1 85 ? 11.639 -9.055 26.012 1.00 48.41 85 PRO A CA 1
ATOM 689 C C . PRO A 1 85 ? 13.070 -9.405 25.608 1.00 48.41 85 PRO A C 1
ATOM 691 O O . PRO A 1 85 ? 13.298 -9.867 24.484 1.00 48.41 85 PRO A O 1
ATOM 694 N N . GLU A 1 86 ? 14.033 -9.096 26.485 1.00 38.31 86 GLU A N 1
ATOM 695 C CA . GLU A 1 86 ? 15.401 -9.565 26.334 1.00 38.31 86 GLU A CA 1
ATOM 696 C C . GLU A 1 86 ? 15.281 -11.062 26.090 1.00 38.31 86 GLU A C 1
ATOM 698 O O . GLU A 1 86 ? 14.753 -11.805 26.920 1.00 38.31 86 GLU A O 1
ATOM 703 N N . LYS A 1 87 ? 15.687 -11.503 24.897 1.00 39.75 87 LYS A N 1
ATOM 704 C CA . LYS A 1 87 ? 15.836 -12.925 24.637 1.00 39.75 87 LYS A CA 1
ATOM 705 C C . LYS A 1 87 ? 16.845 -13.406 25.669 1.00 39.75 87 LYS A C 1
ATOM 707 O O . LYS A 1 87 ? 18.032 -13.105 25.539 1.00 39.75 87 LYS A O 1
ATOM 712 N N . GLU A 1 88 ? 16.377 -14.128 26.688 1.00 33.16 88 GLU A N 1
ATOM 713 C CA . GLU A 1 88 ? 17.248 -14.980 27.489 1.00 33.16 88 GLU A CA 1
ATOM 714 C C . GLU A 1 88 ? 18.164 -15.734 26.514 1.00 33.16 88 GLU A C 1
ATOM 716 O O . GLU A 1 88 ? 17.693 -16.137 25.442 1.00 33.16 88 GLU A O 1
ATOM 721 N N . PRO A 1 89 ? 19.466 -15.879 26.810 1.00 36.03 89 PRO A N 1
ATOM 722 C CA . PRO A 1 89 ? 20.422 -16.475 25.890 1.00 36.03 89 PRO A CA 1
ATOM 723 C C . PRO A 1 89 ? 20.041 -17.938 25.639 1.00 36.03 89 PRO A C 1
ATOM 725 O O . PRO A 1 89 ? 20.470 -18.850 26.343 1.00 36.03 89 PRO A O 1
ATOM 728 N N . THR A 1 90 ? 19.202 -18.172 24.632 1.00 36.09 90 THR A N 1
ATOM 729 C CA . THR A 1 90 ? 18.800 -19.503 24.210 1.00 36.09 90 THR A CA 1
ATOM 730 C C . THR A 1 90 ? 20.027 -20.184 23.639 1.00 36.09 90 THR A C 1
ATOM 732 O O . THR A 1 90 ? 20.543 -19.799 22.588 1.00 36.09 90 THR A O 1
ATOM 735 N N . THR A 1 91 ? 20.485 -21.194 24.373 1.00 36.81 91 THR A N 1
ATOM 736 C CA . THR A 1 91 ? 21.339 -22.284 23.916 1.00 36.81 91 THR A CA 1
ATOM 737 C C . THR A 1 91 ? 21.050 -22.605 22.452 1.00 36.81 91 THR A C 1
ATOM 739 O O . THR A 1 91 ? 19.889 -22.738 22.075 1.00 36.81 91 THR A O 1
ATOM 742 N N . HIS A 1 92 ? 22.109 -22.700 21.644 1.00 42.03 92 HIS A N 1
ATOM 743 C CA . HIS A 1 92 ? 22.080 -23.014 20.217 1.00 42.03 92 HIS A CA 1
ATOM 744 C C . HIS A 1 92 ? 21.085 -24.138 19.883 1.00 42.03 92 HIS A C 1
ATOM 746 O O . HIS A 1 92 ? 21.410 -25.319 19.964 1.00 42.03 92 HIS A O 1
ATOM 752 N N . VAL A 1 93 ? 19.877 -23.764 19.475 1.00 41.88 93 VAL A N 1
ATOM 753 C CA . VAL A 1 93 ? 18.982 -24.627 18.712 1.00 41.88 93 VAL A CA 1
ATOM 754 C C . VAL A 1 93 ? 18.903 -23.985 17.337 1.00 41.88 93 VAL A C 1
ATOM 756 O O . VAL A 1 93 ? 18.400 -22.870 17.198 1.00 41.88 93 VAL A O 1
ATOM 759 N N . GLU A 1 94 ? 19.467 -24.654 16.332 1.00 42.72 94 GLU A N 1
ATOM 760 C CA . GLU A 1 94 ? 19.338 -24.279 14.923 1.00 42.72 94 GLU A CA 1
ATOM 761 C C . GLU A 1 94 ? 17.856 -24.297 14.537 1.00 42.72 94 GLU A C 1
ATOM 763 O O . GLU A 1 94 ? 17.272 -25.330 14.210 1.00 42.72 94 GLU A O 1
ATOM 768 N N . ILE A 1 95 ? 17.222 -23.132 14.606 1.00 42.41 95 ILE A N 1
ATOM 769 C CA . ILE A 1 95 ? 15.917 -22.907 13.998 1.00 42.41 95 ILE A CA 1
ATOM 770 C C . ILE A 1 95 ? 16.179 -22.673 12.500 1.00 42.41 95 ILE A C 1
ATOM 772 O O . ILE A 1 95 ? 16.990 -21.804 12.173 1.00 42.41 95 ILE A O 1
ATOM 776 N N . PRO A 1 96 ? 15.515 -23.403 11.582 1.00 45.94 96 PRO A N 1
ATOM 777 C CA . PRO A 1 96 ? 15.646 -23.179 10.145 1.00 45.94 96 PRO A CA 1
ATOM 778 C C . PRO A 1 96 ? 15.400 -21.702 9.778 1.00 45.94 96 PRO A C 1
ATOM 780 O O . PRO A 1 96 ? 14.460 -21.104 10.316 1.00 45.94 96 PRO A O 1
ATOM 783 N N . PRO A 1 97 ? 16.184 -21.113 8.852 1.00 52.78 97 PRO A N 1
ATOM 784 C CA . PRO A 1 97 ? 16.143 -19.678 8.540 1.00 52.78 97 PRO A CA 1
ATOM 785 C C . PRO A 1 97 ? 14.760 -19.168 8.091 1.00 52.78 97 PRO A C 1
ATOM 787 O O . PRO A 1 97 ? 14.445 -17.997 8.294 1.00 52.78 97 PRO A O 1
ATOM 790 N N . GLU A 1 98 ? 13.889 -20.042 7.573 1.00 51.84 98 GLU A N 1
ATOM 791 C CA . GLU A 1 98 ? 12.493 -19.717 7.233 1.00 51.84 98 GLU A CA 1
ATOM 792 C C . GLU A 1 98 ? 11.646 -19.271 8.436 1.00 51.84 98 GLU A C 1
ATOM 794 O O . GLU A 1 98 ? 10.833 -18.355 8.316 1.00 51.84 98 GLU A O 1
ATOM 799 N N . LYS A 1 99 ? 11.829 -19.876 9.618 1.00 46.38 99 LYS A N 1
ATOM 800 C CA . LYS A 1 99 ? 10.987 -19.578 10.792 1.00 46.38 99 LYS A CA 1
ATOM 801 C C . LYS A 1 99 ? 11.403 -18.299 11.521 1.00 46.38 99 LYS A C 1
ATOM 803 O O . LYS A 1 99 ? 10.553 -17.647 12.117 1.00 46.38 99 LYS A O 1
ATOM 808 N N . GLN A 1 100 ? 12.679 -17.916 11.448 1.00 39.59 100 GLN A N 1
ATOM 809 C CA . GLN A 1 100 ? 13.180 -16.672 12.053 1.00 39.59 100 GLN A CA 1
ATOM 810 C C . GLN A 1 100 ? 12.799 -15.421 11.248 1.00 39.59 100 GLN A C 1
ATOM 812 O O . GLN A 1 100 ? 12.649 -14.338 11.823 1.00 39.59 100 GLN A O 1
ATOM 817 N N . LEU A 1 101 ? 12.621 -15.560 9.927 1.00 44.50 101 LEU A N 1
ATOM 818 C CA . LEU A 1 101 ? 12.131 -14.474 9.077 1.00 44.50 101 LEU A CA 1
ATOM 819 C C . LEU A 1 101 ? 10.650 -14.187 9.363 1.00 44.50 101 LEU A C 1
ATOM 821 O O . LEU A 1 101 ? 10.271 -13.035 9.548 1.00 44.50 101 LEU A O 1
ATOM 825 N N . ALA A 1 102 ? 9.836 -15.242 9.491 1.00 46.53 102 ALA A N 1
ATOM 826 C CA . ALA A 1 102 ? 8.415 -15.128 9.815 1.00 46.53 102 ALA A CA 1
ATOM 827 C C . ALA A 1 102 ? 8.157 -14.520 11.206 1.00 46.53 102 ALA A C 1
ATOM 829 O O . ALA A 1 102 ? 7.169 -13.817 11.384 1.00 46.53 102 ALA A O 1
ATOM 830 N N . SER A 1 103 ? 9.048 -14.740 12.182 1.00 45.50 103 SER A N 1
ATOM 831 C CA . SER A 1 103 ? 8.894 -14.181 13.533 1.00 45.50 103 SER A CA 1
ATOM 832 C C . SER A 1 103 ? 9.279 -12.701 13.666 1.00 45.50 103 SER A C 1
ATOM 834 O O . SER A 1 103 ? 8.928 -12.089 14.665 1.00 45.50 103 SER A O 1
ATOM 836 N N . ASN A 1 104 ? 10.032 -12.130 12.714 1.00 46.97 104 ASN A N 1
ATOM 837 C CA . ASN A 1 104 ? 10.469 -10.721 12.765 1.00 46.97 104 ASN A CA 1
ATOM 838 C C . ASN A 1 104 ? 9.624 -9.780 11.898 1.00 46.97 104 ASN A C 1
ATOM 840 O O . ASN A 1 104 ? 9.739 -8.561 12.026 1.00 46.97 104 ASN A O 1
ATOM 844 N N . ILE A 1 105 ? 8.786 -10.317 11.011 1.00 53.78 105 ILE A N 1
ATOM 845 C CA . ILE A 1 105 ? 7.793 -9.512 10.306 1.00 53.78 105 ILE A CA 1
ATOM 846 C C . ILE A 1 105 ? 6.659 -9.303 11.305 1.00 53.78 105 ILE A C 1
ATOM 848 O O . ILE A 1 105 ? 5.812 -10.178 11.476 1.00 53.78 105 ILE A O 1
ATOM 852 N N . GLY A 1 106 ? 6.693 -8.177 12.023 1.00 60.16 106 GLY A N 1
ATOM 853 C CA . GLY A 1 106 ? 5.617 -7.798 12.936 1.00 60.16 106 GLY A CA 1
ATOM 854 C C . GLY A 1 106 ? 4.273 -7.966 12.230 1.00 60.16 106 GLY A C 1
ATOM 855 O O . GLY A 1 106 ? 4.097 -7.468 11.119 1.00 60.16 106 GLY A O 1
ATOM 856 N N . ARG A 1 107 ? 3.365 -8.738 12.833 1.00 67.56 107 ARG A N 1
ATOM 857 C CA . ARG A 1 107 ? 2.070 -9.065 12.229 1.00 67.56 107 ARG A CA 1
ATOM 858 C C . ARG A 1 107 ? 1.312 -7.759 11.967 1.00 67.56 107 ARG A C 1
ATOM 860 O O . ARG A 1 107 ? 1.071 -6.999 12.901 1.00 67.56 107 ARG A O 1
ATOM 867 N N . ILE A 1 108 ? 0.994 -7.490 10.704 1.00 73.62 108 ILE A N 1
ATOM 868 C CA . ILE A 1 108 ? 0.207 -6.325 10.280 1.00 73.62 108 ILE A CA 1
ATOM 869 C C . ILE A 1 108 ? -1.253 -6.777 10.171 1.00 73.62 108 ILE A C 1
ATOM 871 O O . ILE A 1 108 ? -1.509 -7.858 9.638 1.00 73.62 108 ILE A O 1
ATOM 875 N N . SER A 1 109 ? -2.199 -5.981 10.682 1.00 76.75 109 SER A N 1
ATOM 876 C CA . SER A 1 109 ? -3.629 -6.325 10.613 1.00 76.75 109 SER A CA 1
ATOM 877 C C . SER A 1 109 ? -4.123 -6.340 9.168 1.00 76.75 109 SER A C 1
ATOM 879 O O . SER A 1 109 ? -3.628 -5.583 8.329 1.00 76.75 109 SER A O 1
ATOM 881 N N . ARG A 1 110 ? -5.140 -7.152 8.864 1.00 80.94 110 ARG A N 1
ATOM 882 C CA . ARG A 1 110 ? -5.718 -7.233 7.510 1.00 80.94 110 ARG A CA 1
ATOM 883 C C . ARG A 1 110 ? -6.275 -5.892 7.053 1.00 80.94 110 ARG A C 1
ATOM 885 O O . ARG A 1 110 ? -6.131 -5.537 5.891 1.00 80.94 110 ARG A O 1
ATOM 892 N N . GLU A 1 111 ? -6.868 -5.142 7.970 1.00 81.31 111 GLU A N 1
ATOM 893 C CA . GLU A 1 111 ? -7.477 -3.834 7.736 1.00 81.31 111 GLU A CA 1
ATOM 894 C C . GLU A 1 111 ? -6.408 -2.775 7.458 1.00 81.31 111 GLU A C 1
ATOM 896 O O . GLU A 1 111 ? -6.611 -1.889 6.629 1.00 81.31 111 GLU A O 1
ATOM 901 N N . GLU A 1 112 ? -5.257 -2.880 8.123 1.00 79.81 112 GLU A N 1
ATOM 902 C CA . GLU A 1 112 ? -4.100 -2.018 7.879 1.00 79.81 112 GLU A CA 1
ATOM 903 C C . GLU A 1 112 ? -3.496 -2.333 6.505 1.00 79.81 112 GLU A C 1
ATOM 905 O O . GLU A 1 112 ? -3.401 -1.443 5.663 1.00 79.81 112 GLU A O 1
ATOM 910 N N . LEU A 1 113 ? -3.234 -3.615 6.217 1.00 82.75 113 LEU A N 1
ATOM 911 C CA . LEU A 1 113 ? -2.767 -4.066 4.901 1.00 82.75 113 LEU A CA 1
ATOM 912 C C . LEU A 1 113 ? -3.722 -3.656 3.776 1.00 82.75 113 LEU A C 1
ATOM 914 O O . LEU A 1 113 ? -3.281 -3.222 2.713 1.00 82.75 113 LEU A O 1
ATOM 918 N N . TYR A 1 114 ? -5.029 -3.795 3.997 1.00 84.81 114 TYR A N 1
ATOM 919 C CA . TYR A 1 114 ? -6.038 -3.409 3.022 1.00 84.81 114 TYR A CA 1
ATOM 920 C C . TYR A 1 114 ? -5.986 -1.909 2.744 1.00 84.81 114 TYR A C 1
ATOM 922 O O . TYR A 1 114 ? -5.945 -1.525 1.579 1.00 84.81 114 TYR A O 1
ATOM 930 N N . ASN A 1 115 ? -5.945 -1.063 3.778 1.00 83.50 115 ASN A N 1
ATOM 931 C CA . ASN A 1 115 ? -5.904 0.388 3.599 1.00 83.50 115 ASN A CA 1
ATOM 932 C C . ASN A 1 115 ? -4.595 0.863 2.946 1.00 83.50 115 ASN A C 1
ATOM 934 O O . ASN A 1 115 ? -4.654 1.637 1.988 1.00 83.50 115 ASN A O 1
ATOM 938 N N . ASP A 1 116 ? -3.443 0.346 3.380 1.00 83.19 116 ASP A N 1
ATOM 939 C CA . ASP A 1 116 ? -2.126 0.690 2.822 1.00 83.19 116 ASP A CA 1
ATOM 940 C C . ASP A 1 116 ? -2.035 0.370 1.324 1.00 83.19 116 ASP A C 1
ATOM 942 O O . ASP A 1 116 ? -1.490 1.124 0.508 1.00 83.19 116 ASP A O 1
ATOM 946 N N . VAL A 1 117 ? -2.601 -0.769 0.931 1.00 86.25 117 VAL A N 1
ATOM 947 C CA . VAL A 1 117 ? -2.550 -1.251 -0.447 1.00 86.25 117 VAL A CA 1
ATOM 948 C C . VAL A 1 117 ? -3.682 -0.656 -1.299 1.00 86.25 117 VAL A C 1
ATOM 950 O O . VAL A 1 117 ? -3.505 -0.449 -2.505 1.00 86.25 117 VAL A O 1
ATOM 953 N N . ALA A 1 118 ? -4.829 -0.319 -0.704 1.00 83.00 118 ALA A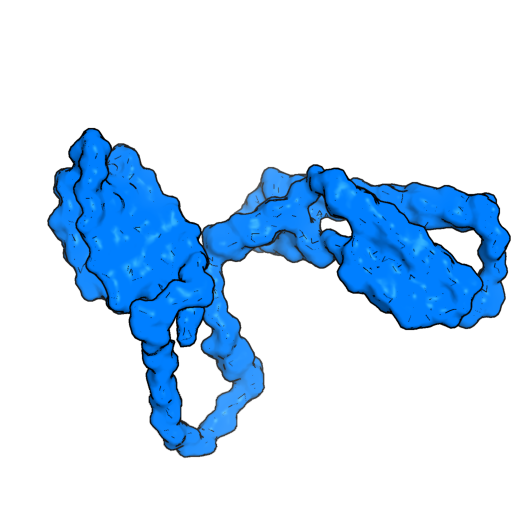 N 1
ATOM 954 C CA . ALA A 1 118 ? -5.972 0.259 -1.408 1.00 83.00 118 ALA A CA 1
ATOM 955 C C . ALA A 1 118 ? -5.639 1.594 -2.077 1.00 83.00 118 ALA A C 1
ATOM 957 O O . ALA A 1 118 ? -6.062 1.829 -3.215 1.00 83.00 118 ALA A O 1
ATOM 958 N N . ASP A 1 119 ? -4.837 2.446 -1.441 1.00 79.38 119 ASP A N 1
ATOM 959 C CA . ASP A 1 119 ? -4.417 3.713 -2.044 1.00 79.38 119 ASP A CA 1
ATOM 960 C C . ASP A 1 119 ? -3.505 3.518 -3.259 1.00 79.38 119 ASP A C 1
ATOM 962 O O . ASP A 1 119 ? -3.616 4.249 -4.248 1.00 79.38 119 ASP A O 1
ATOM 966 N N . SER A 1 120 ? -2.699 2.457 -3.252 1.00 79.50 120 SER A N 1
ATOM 967 C CA . SER A 1 120 ? -1.810 2.092 -4.360 1.00 79.50 120 SER A CA 1
ATOM 968 C C . SER A 1 120 ? -2.552 1.586 -5.607 1.00 79.50 120 SER A C 1
ATOM 970 O O . SER A 1 120 ? -1.971 1.527 -6.691 1.00 79.50 120 SER A O 1
ATOM 972 N N . SER A 1 121 ? -3.839 1.243 -5.488 1.00 80.94 121 SER A N 1
ATOM 973 C CA . SER A 1 121 ? -4.666 0.782 -6.613 1.00 80.94 121 SER A CA 1
ATOM 974 C C . SER A 1 121 ? -5.290 1.900 -7.441 1.00 80.94 121 SER A C 1
ATOM 976 O O . SER A 1 121 ? -5.867 1.627 -8.493 1.00 80.94 121 SER A O 1
ATOM 978 N N . LYS A 1 122 ? -5.239 3.153 -6.977 1.00 86.00 122 LYS A N 1
ATOM 979 C CA . LYS A 1 122 ? -5.965 4.265 -7.598 1.00 86.00 122 LYS A CA 1
ATOM 980 C C . LYS A 1 122 ? -5.155 4.883 -8.737 1.00 86.00 122 LYS A C 1
ATOM 982 O O . LYS A 1 122 ? -3.967 5.167 -8.605 1.00 86.00 122 LYS A O 1
ATOM 987 N N . ILE A 1 123 ? -5.828 5.189 -9.847 1.00 86.94 123 ILE A N 1
ATOM 988 C CA . ILE A 1 123 ? -5.233 5.976 -10.934 1.00 86.94 123 ILE A CA 1
ATOM 989 C C . ILE A 1 123 ? -5.092 7.419 -10.459 1.00 86.94 123 ILE A C 1
ATOM 991 O O . ILE A 1 123 ? -6.073 8.161 -10.397 1.00 86.94 123 ILE A O 1
ATOM 995 N N . THR A 1 124 ? -3.869 7.833 -10.149 1.00 91.44 124 THR A N 1
ATOM 996 C CA . THR A 1 124 ? -3.560 9.219 -9.787 1.00 91.44 124 THR A CA 1
ATOM 997 C C . THR A 1 124 ? -2.793 9.919 -10.905 1.00 91.44 124 THR A C 1
ATOM 999 O O . THR A 1 124 ? -2.118 9.295 -11.726 1.00 91.44 124 THR A O 1
ATOM 1002 N N . LYS A 1 125 ? -2.864 11.254 -10.941 1.00 92.69 125 LYS A N 1
ATOM 1003 C CA . LYS A 1 125 ? -2.060 12.053 -11.882 1.00 92.69 125 LYS A CA 1
ATOM 1004 C C . LYS A 1 125 ? -0.562 11.837 -11.657 1.00 92.69 125 LYS A C 1
ATOM 1006 O O . LYS A 1 125 ? 0.189 11.749 -12.619 1.00 92.69 125 LYS A O 1
ATOM 1011 N N . ILE A 1 126 ? -0.152 11.712 -10.394 1.00 92.50 126 ILE A N 1
ATOM 1012 C CA . ILE A 1 126 ? 1.240 11.458 -10.003 1.00 92.50 126 ILE A CA 1
ATOM 1013 C C . ILE A 1 126 ? 1.704 10.116 -10.570 1.00 92.50 126 ILE A C 1
ATOM 1015 O O . ILE A 1 126 ? 2.761 10.064 -11.189 1.00 92.50 126 ILE A O 1
ATOM 1019 N N . TYR A 1 127 ? 0.888 9.063 -10.445 1.00 91.94 127 TYR A N 1
ATOM 1020 C CA . TYR A 1 127 ? 1.172 7.757 -11.041 1.00 91.94 127 TYR A CA 1
ATOM 1021 C C . TYR A 1 127 ? 1.422 7.863 -12.553 1.00 91.94 127 TYR A C 1
ATOM 1023 O O . TYR A 1 127 ? 2.450 7.398 -13.038 1.00 91.94 127 TYR A O 1
ATOM 1031 N N . LEU A 1 128 ? 0.535 8.539 -13.292 1.00 94.25 128 LEU A N 1
ATOM 1032 C CA . LEU A 1 128 ? 0.684 8.710 -14.743 1.00 94.25 128 LEU A CA 1
ATOM 1033 C C . LEU A 1 128 ? 1.942 9.502 -15.120 1.00 94.25 128 LEU A C 1
ATOM 1035 O O . LEU A 1 128 ? 2.640 9.127 -16.059 1.00 94.25 128 LEU A O 1
ATOM 1039 N N . ILE A 1 129 ? 2.253 10.570 -14.382 1.00 95.19 129 ILE A N 1
ATOM 1040 C CA . ILE A 1 129 ? 3.465 11.370 -14.600 1.00 95.19 129 ILE A CA 1
ATOM 1041 C C . ILE A 1 129 ? 4.716 10.531 -14.326 1.00 95.19 129 ILE A C 1
ATOM 1043 O O . ILE A 1 129 ? 5.647 10.557 -15.123 1.00 95.19 129 ILE A O 1
ATOM 1047 N N . MET A 1 130 ? 4.736 9.753 -13.244 1.00 95.44 130 MET A N 1
ATOM 1048 C CA . MET A 1 130 ? 5.864 8.883 -12.899 1.00 95.44 130 MET A CA 1
ATOM 1049 C C . MET A 1 130 ? 6.079 7.790 -13.950 1.00 95.44 130 MET A C 1
ATOM 1051 O O . MET A 1 130 ? 7.212 7.555 -14.362 1.00 95.44 130 MET A O 1
ATOM 1055 N N . VAL A 1 131 ? 5.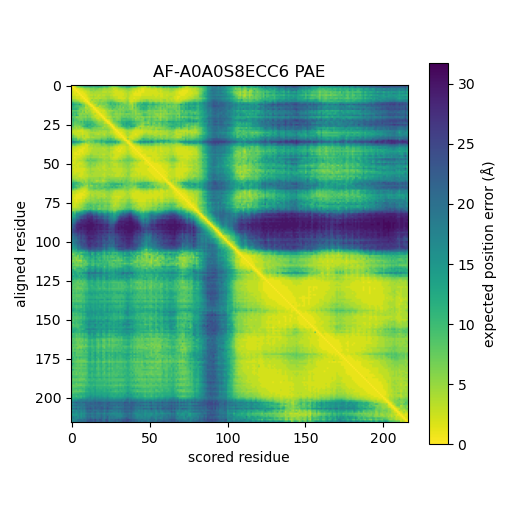001 7.172 -14.446 1.00 95.50 131 VAL A N 1
ATOM 1056 C CA . VAL A 1 131 ? 5.062 6.218 -15.567 1.00 95.50 131 VAL A CA 1
ATOM 1057 C C . VAL A 1 131 ? 5.610 6.894 -16.826 1.00 95.50 131 VAL A C 1
ATOM 1059 O O . VAL A 1 131 ? 6.478 6.333 -17.497 1.00 95.50 131 VAL A O 1
ATOM 1062 N N . ALA A 1 132 ? 5.159 8.111 -17.132 1.00 95.62 132 ALA A N 1
ATOM 1063 C CA . ALA A 1 132 ? 5.632 8.857 -18.290 1.00 95.62 132 ALA A CA 1
ATOM 1064 C C . ALA A 1 132 ? 7.123 9.211 -18.191 1.00 95.62 132 ALA A C 1
ATOM 1066 O O .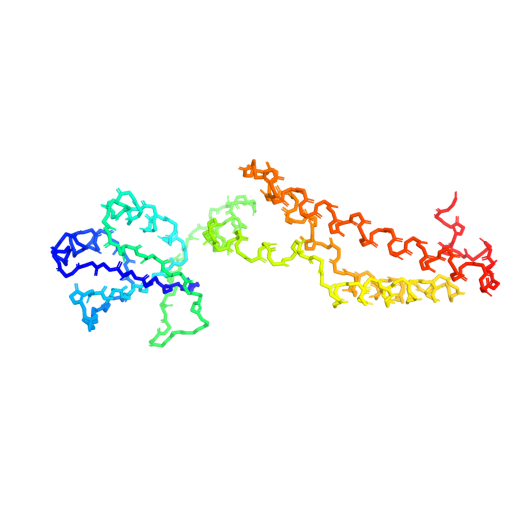 ALA A 1 132 ? 7.884 8.955 -19.124 1.00 95.62 132 ALA A O 1
ATOM 1067 N N . LEU A 1 133 ? 7.557 9.744 -17.046 1.00 96.25 133 LEU A N 1
ATOM 1068 C CA . LEU A 1 133 ? 8.955 10.082 -16.789 1.00 96.25 133 LEU A CA 1
ATOM 1069 C C . LEU A 1 133 ? 9.844 8.838 -16.813 1.00 96.25 133 LEU A C 1
ATOM 1071 O O . LEU A 1 133 ? 10.876 8.854 -17.476 1.00 96.25 133 LEU A O 1
ATOM 1075 N N . SER A 1 134 ? 9.426 7.747 -16.165 1.00 96.56 134 SER A N 1
ATOM 1076 C CA . SER A 1 134 ? 10.141 6.468 -16.215 1.00 96.56 134 SER A CA 1
ATOM 1077 C C . SER A 1 134 ? 10.291 5.968 -17.656 1.00 96.56 134 SER A C 1
ATOM 1079 O O . SER A 1 134 ? 11.391 5.595 -18.057 1.00 96.56 134 SER A O 1
ATOM 1081 N N . SER A 1 135 ? 9.239 6.061 -18.478 1.00 94.88 135 SER A N 1
ATOM 1082 C CA . SER A 1 135 ? 9.281 5.649 -19.891 1.00 94.88 135 SER A CA 1
ATOM 1083 C C . SER A 1 135 ? 10.273 6.481 -20.715 1.00 94.88 135 SER A C 1
ATOM 1085 O O . SER A 1 135 ? 11.021 5.932 -21.524 1.00 94.88 135 SER A O 1
ATOM 1087 N N . ILE A 1 136 ? 10.328 7.798 -20.484 1.00 94.69 136 ILE A N 1
ATOM 1088 C CA . ILE A 1 136 ? 11.293 8.697 -21.137 1.00 94.69 136 ILE A CA 1
ATOM 1089 C C . ILE A 1 136 ? 12.725 8.363 -20.699 1.00 94.69 136 ILE A C 1
ATOM 1091 O O . ILE A 1 136 ? 13.614 8.227 -21.539 1.00 94.69 136 ILE A O 1
ATOM 1095 N N . VAL A 1 137 ? 12.958 8.199 -19.393 1.00 95.38 137 VAL A N 1
ATOM 1096 C CA . VAL A 1 137 ? 14.280 7.858 -18.845 1.00 95.38 137 VAL A CA 1
ATOM 1097 C C . VAL A 1 137 ? 14.741 6.492 -19.358 1.00 95.38 137 VAL A C 1
ATOM 1099 O O . VAL A 1 137 ? 15.894 6.358 -19.766 1.00 95.38 137 VAL A O 1
ATOM 1102 N N . ALA A 1 138 ? 13.845 5.505 -19.425 1.00 93.50 138 ALA A N 1
ATOM 1103 C CA . ALA A 1 138 ? 14.128 4.189 -19.989 1.00 93.50 138 ALA A CA 1
ATOM 1104 C C . ALA A 1 138 ? 14.533 4.283 -21.467 1.00 93.50 138 ALA A C 1
ATOM 1106 O O . ALA A 1 138 ? 15.547 3.707 -21.859 1.00 93.50 138 ALA A O 1
ATOM 1107 N N . ALA A 1 139 ? 13.802 5.061 -22.274 1.00 91.38 139 ALA A N 1
ATOM 1108 C CA . ALA A 1 139 ? 14.142 5.284 -23.678 1.00 91.38 139 ALA A CA 1
ATOM 1109 C C . ALA A 1 139 ? 15.534 5.922 -23.835 1.00 91.38 139 ALA 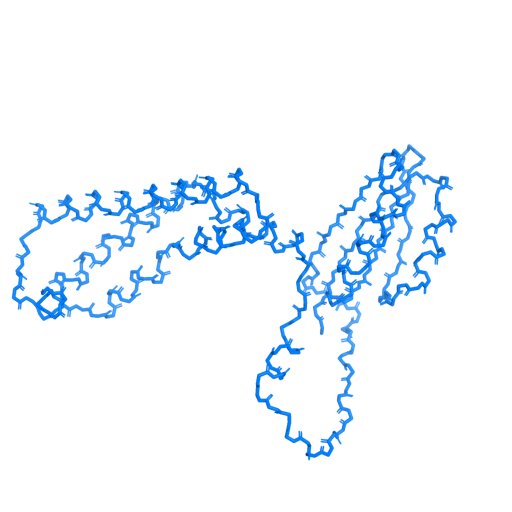A C 1
ATOM 1111 O O . ALA A 1 139 ? 16.338 5.462 -24.644 1.00 91.38 139 ALA A O 1
ATOM 1112 N N . ILE A 1 140 ? 15.864 6.929 -23.019 1.00 91.00 140 ILE A N 1
ATOM 1113 C CA . ILE A 1 140 ? 17.199 7.550 -23.009 1.00 91.00 140 ILE A CA 1
ATOM 1114 C C . ILE A 1 140 ? 18.277 6.537 -22.598 1.00 91.00 140 ILE A C 1
ATOM 1116 O O . ILE A 1 140 ? 19.356 6.517 -23.192 1.00 91.00 140 ILE A O 1
ATOM 1120 N N . GLY A 1 141 ? 17.997 5.695 -21.600 1.00 91.44 141 GLY A N 1
ATOM 1121 C CA . GLY A 1 141 ? 18.905 4.644 -21.143 1.00 91.44 141 GLY A CA 1
ATOM 1122 C C . GLY A 1 141 ? 19.234 3.637 -22.243 1.00 91.44 141 GLY A C 1
ATOM 1123 O O . GLY A 1 141 ? 20.406 3.319 -22.443 1.00 91.44 141 GLY A O 1
ATOM 1124 N N . LEU A 1 142 ? 18.224 3.216 -23.010 1.00 89.94 142 LEU A N 1
ATOM 1125 C CA . LEU A 1 142 ? 18.398 2.346 -24.175 1.00 89.94 142 LEU A CA 1
ATOM 1126 C C . LEU A 1 142 ? 19.200 3.038 -25.285 1.00 89.94 142 LEU A C 1
ATOM 1128 O O . LEU A 1 142 ? 20.190 2.485 -25.758 1.00 89.94 142 LEU A O 1
ATOM 1132 N N . LEU A 1 143 ? 18.847 4.278 -25.643 1.00 88.38 143 LEU A N 1
ATOM 1133 C CA . LEU A 1 143 ? 19.559 5.048 -26.674 1.00 88.38 143 LEU A CA 1
ATOM 1134 C C . LEU A 1 143 ? 21.037 5.269 -26.329 1.00 88.38 143 LEU A C 1
ATOM 1136 O O . LEU A 1 143 ? 21.891 5.265 -27.212 1.00 88.38 143 LEU A O 1
ATOM 1140 N N . ARG A 1 144 ? 21.353 5.449 -25.042 1.00 89.50 144 ARG A N 1
ATOM 1141 C CA . ARG A 1 144 ? 22.730 5.613 -24.556 1.00 89.50 144 ARG A CA 1
ATOM 1142 C C . ARG A 1 144 ? 23.432 4.297 -24.221 1.00 89.50 144 ARG A C 1
ATOM 1144 O O . ARG A 1 144 ? 24.579 4.355 -23.790 1.00 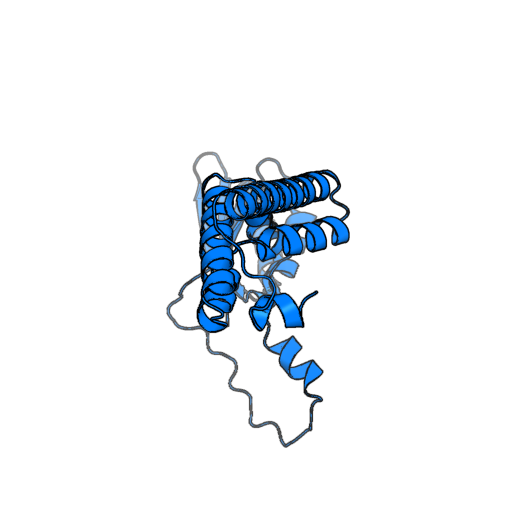89.50 144 ARG A O 1
ATOM 1151 N N . SER A 1 145 ? 22.776 3.145 -24.397 1.00 89.44 145 SER A N 1
ATOM 1152 C CA . SER A 1 145 ? 23.297 1.829 -23.986 1.00 89.44 145 SER A CA 1
ATOM 1153 C C . SER A 1 145 ? 23.822 1.831 -22.541 1.00 89.44 145 SER A C 1
ATOM 1155 O O . SER A 1 145 ? 24.917 1.348 -22.266 1.00 89.44 145 SER A O 1
ATOM 1157 N N . ASN A 1 146 ? 23.075 2.448 -21.618 1.00 91.81 146 ASN A N 1
ATOM 1158 C CA . ASN A 1 146 ? 23.496 2.630 -20.231 1.00 91.81 146 ASN A CA 1
ATOM 1159 C C . ASN A 1 146 ? 22.535 1.934 -19.260 1.00 91.81 146 ASN A C 1
ATOM 1161 O O . ASN A 1 146 ? 21.464 2.453 -18.931 1.00 91.81 146 ASN A O 1
ATOM 1165 N N . VAL A 1 147 ? 22.984 0.792 -18.740 1.00 91.25 147 VAL A N 1
ATOM 1166 C CA . VAL A 1 147 ? 22.258 -0.026 -17.762 1.00 91.25 147 VAL A CA 1
ATOM 1167 C C . VAL A 1 147 ? 21.900 0.757 -16.498 1.00 91.25 147 VAL A C 1
ATOM 1169 O O . VAL A 1 147 ? 20.799 0.594 -15.984 1.00 91.25 147 VAL A O 1
ATOM 1172 N N . ALA A 1 148 ? 22.769 1.646 -16.009 1.00 94.00 148 ALA A N 1
ATOM 1173 C CA . ALA A 1 148 ? 22.495 2.411 -14.792 1.00 94.00 148 ALA A CA 1
ATOM 1174 C C . ALA A 1 148 ? 21.273 3.332 -14.956 1.00 94.00 148 ALA A C 1
ATOM 1176 O O . ALA A 1 148 ? 20.457 3.445 -14.043 1.00 94.00 148 ALA A O 1
ATOM 1177 N N . ILE A 1 149 ? 21.096 3.935 -16.137 1.00 94.69 149 ILE A N 1
ATOM 1178 C CA . ILE A 1 149 ? 19.918 4.763 -16.443 1.00 94.69 149 ILE A CA 1
ATOM 1179 C C . ILE A 1 149 ? 18.660 3.890 -16.558 1.00 94.69 149 ILE A C 1
ATOM 1181 O O . ILE A 1 149 ? 17.601 4.269 -16.058 1.00 94.69 149 ILE A O 1
ATOM 1185 N N . ILE A 1 150 ? 18.776 2.704 -17.163 1.00 92.25 150 ILE A N 1
ATOM 1186 C CA . ILE A 1 150 ? 17.666 1.746 -17.298 1.00 92.25 150 ILE A CA 1
ATOM 1187 C C . ILE A 1 150 ? 17.197 1.261 -15.918 1.00 92.25 150 ILE A C 1
ATOM 1189 O O . ILE A 1 150 ? 15.998 1.248 -15.643 1.00 92.25 150 ILE A O 1
ATOM 1193 N N . ILE A 1 151 ? 18.128 0.923 -15.021 1.00 92.50 151 ILE A N 1
ATOM 1194 C CA . ILE A 1 151 ? 17.805 0.548 -13.637 1.00 92.50 151 ILE A CA 1
ATOM 1195 C C . ILE A 1 151 ? 17.180 1.738 -12.897 1.00 92.50 151 ILE A C 1
ATOM 1197 O O . ILE A 1 151 ? 16.190 1.568 -12.190 1.00 92.50 151 ILE A O 1
ATOM 1201 N N . GLY A 1 152 ? 17.688 2.957 -13.107 1.00 94.19 152 GLY A N 1
ATOM 1202 C CA . GLY A 1 152 ? 17.088 4.173 -12.553 1.00 94.19 152 GLY A CA 1
ATOM 1203 C C . GLY A 1 152 ? 15.619 4.345 -12.953 1.00 94.19 152 GLY A C 1
ATOM 1204 O O . GLY A 1 152 ? 14.783 4.655 -12.106 1.00 94.19 152 GLY A O 1
ATOM 1205 N N . ALA A 1 153 ? 15.269 4.062 -14.211 1.00 94.56 153 ALA A N 1
ATOM 1206 C CA . ALA A 1 153 ? 13.881 4.093 -14.669 1.00 94.56 153 ALA A CA 1
ATOM 1207 C C . ALA A 1 153 ? 12.986 3.073 -13.940 1.00 94.56 153 ALA A C 1
ATOM 1209 O O . ALA A 1 153 ? 11.836 3.396 -13.628 1.00 94.56 153 ALA A O 1
ATOM 1210 N N . MET A 1 154 ? 13.507 1.879 -13.626 1.00 92.31 154 MET A N 1
ATOM 1211 C CA . MET A 1 154 ? 12.789 0.849 -12.862 1.00 92.31 154 MET A CA 1
ATOM 1212 C C . MET A 1 154 ? 12.460 1.314 -11.438 1.00 92.31 154 MET A C 1
ATOM 1214 O O . MET A 1 154 ? 11.361 1.053 -10.961 1.00 92.31 154 MET A O 1
ATOM 1218 N N . VAL A 1 155 ? 13.372 2.040 -10.785 1.00 92.81 155 VAL A N 1
ATOM 1219 C CA . VAL A 1 155 ? 13.157 2.589 -9.431 1.00 92.81 155 VAL A CA 1
ATOM 1220 C C . VAL A 1 155 ? 12.083 3.682 -9.426 1.00 92.81 155 VAL A C 1
ATOM 1222 O O . VAL A 1 155 ? 11.331 3.807 -8.464 1.00 92.81 155 VAL A O 1
ATOM 1225 N N . ILE A 1 156 ? 11.986 4.466 -10.504 1.00 92.50 156 ILE A N 1
ATOM 1226 C CA . ILE A 1 156 ? 10.988 5.539 -10.633 1.00 92.50 156 ILE A CA 1
ATOM 1227 C C . ILE A 1 156 ? 9.583 4.972 -10.892 1.00 92.50 156 ILE A C 1
ATOM 1229 O O . ILE A 1 156 ? 8.595 5.578 -10.484 1.00 92.50 156 ILE A O 1
ATOM 1233 N N . ALA A 1 157 ? 9.469 3.835 -11.587 1.00 90.56 157 ALA A N 1
ATOM 1234 C CA . ALA A 1 157 ? 8.189 3.292 -12.037 1.00 90.56 157 ALA A CA 1
ATOM 1235 C C . ALA A 1 157 ? 7.326 2.767 -10.865 1.00 90.56 157 ALA A C 1
ATOM 1237 O O . ALA A 1 157 ? 7.661 1.748 -10.260 1.00 90.56 157 ALA A O 1
ATOM 1238 N N . PRO A 1 158 ? 6.146 3.352 -10.589 1.00 88.75 158 PRO A N 1
ATOM 1239 C CA . PRO A 1 158 ? 5.302 2.963 -9.457 1.00 88.75 158 PRO A CA 1
ATOM 1240 C C . PRO A 1 158 ? 4.399 1.756 -9.781 1.00 88.75 158 PRO A C 1
ATOM 1242 O O . PRO A 1 158 ? 3.227 1.727 -9.413 1.00 88.75 158 PRO A O 1
ATOM 1245 N N . LEU A 1 159 ? 4.903 0.761 -10.519 1.00 87.31 159 LEU A N 1
ATOM 1246 C CA . LEU A 1 159 ? 4.091 -0.364 -11.012 1.00 87.31 159 LEU A CA 1
ATOM 1247 C C . LEU A 1 159 ? 3.880 -1.478 -9.977 1.00 87.31 159 LEU A C 1
ATOM 1249 O O . LEU A 1 159 ? 2.947 -2.268 -10.119 1.00 87.31 159 LEU A O 1
ATOM 1253 N N . ILE A 1 160 ? 4.706 -1.531 -8.929 1.00 91.31 160 ILE A N 1
ATOM 1254 C CA . ILE A 1 160 ? 4.594 -2.551 -7.876 1.00 91.31 160 ILE A CA 1
ATOM 1255 C C . ILE A 1 160 ? 3.284 -2.387 -7.093 1.00 91.31 160 ILE A C 1
ATOM 1257 O O . ILE A 1 160 ? 2.606 -3.380 -6.839 1.00 91.31 160 ILE A O 1
ATOM 1261 N N . GLY A 1 161 ? 2.887 -1.150 -6.775 1.00 89.31 161 GLY A N 1
ATOM 1262 C CA . GLY A 1 161 ? 1.694 -0.856 -5.972 1.00 89.31 161 GLY A CA 1
ATOM 1263 C C . GLY A 1 161 ? 0.403 -1.482 -6.524 1.00 89.31 161 GLY A C 1
ATOM 1264 O O . GLY A 1 161 ? -0.203 -2.304 -5.835 1.00 89.31 161 GLY A O 1
ATOM 1265 N N . PRO A 1 162 ? 0.003 -1.184 -7.777 1.00 91.56 162 PRO A N 1
ATOM 1266 C CA . PRO A 1 162 ? -1.188 -1.779 -8.387 1.00 91.56 162 PRO A CA 1
ATOM 1267 C C . PRO A 1 162 ? -1.143 -3.310 -8.488 1.00 91.56 162 PRO A C 1
ATOM 1269 O O . PRO A 1 162 ? -2.186 -3.955 -8.402 1.00 91.56 162 PRO A O 1
ATOM 1272 N N . ASN A 1 163 ? 0.044 -3.903 -8.658 1.00 92.75 163 ASN A N 1
ATOM 1273 C CA . ASN A 1 163 ? 0.199 -5.355 -8.746 1.00 92.75 163 ASN A CA 1
ATOM 1274 C C . ASN A 1 163 ? -0.002 -6.031 -7.377 1.00 92.75 163 ASN A C 1
ATOM 1276 O O . ASN A 1 163 ? -0.740 -7.009 -7.260 1.00 92.75 163 ASN A O 1
ATOM 1280 N N . VAL A 1 164 ? 0.581 -5.460 -6.317 1.00 92.50 164 VAL A N 1
ATOM 1281 C CA . VAL A 1 164 ? 0.348 -5.911 -4.934 1.00 92.50 164 VAL A CA 1
ATOM 1282 C C . VAL A 1 164 ? -1.130 -5.758 -4.565 1.00 92.50 164 VAL A C 1
ATOM 1284 O O . VAL A 1 164 ? -1.719 -6.685 -4.011 1.00 92.50 164 VAL A O 1
ATOM 1287 N N . ALA A 1 165 ? -1.762 -4.649 -4.959 1.00 91.31 165 ALA A N 1
ATOM 1288 C CA . ALA A 1 165 ? -3.192 -4.433 -4.752 1.00 91.31 165 ALA A CA 1
ATOM 1289 C C . ALA A 1 165 ? -4.074 -5.439 -5.481 1.00 91.31 165 ALA A C 1
ATOM 1291 O O . ALA A 1 165 ? -5.047 -5.926 -4.911 1.00 91.31 165 ALA A O 1
ATOM 1292 N N . LEU A 1 166 ? -3.727 -5.804 -6.713 1.00 93.56 166 LEU A N 1
ATOM 1293 C CA . LEU A 1 166 ? -4.434 -6.845 -7.450 1.00 93.56 166 LEU A CA 1
ATOM 1294 C C . LEU A 1 166 ? -4.314 -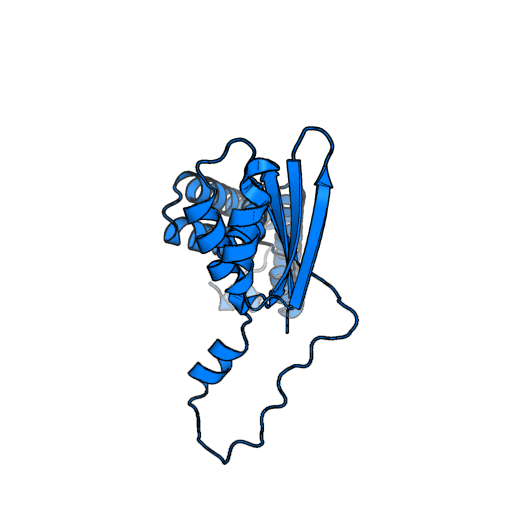8.215 -6.763 1.00 93.56 166 LEU A C 1
ATOM 1296 O O . LEU A 1 166 ? -5.311 -8.929 -6.654 1.00 93.56 166 LEU A O 1
ATOM 1300 N N . SER A 1 167 ? -3.120 -8.564 -6.277 1.00 93.31 167 SER A N 1
ATOM 1301 C CA . SER A 1 167 ? -2.871 -9.814 -5.547 1.00 93.31 167 SER A CA 1
ATOM 1302 C C . SER A 1 167 ? -3.695 -9.897 -4.257 1.00 93.31 167 SER A C 1
ATOM 1304 O O . SER A 1 167 ? -4.404 -10.883 -4.028 1.00 93.31 167 SER A O 1
ATOM 1306 N N . LEU A 1 168 ? -3.682 -8.827 -3.452 1.00 91.44 168 LEU A N 1
ATOM 1307 C CA . LEU A 1 168 ? -4.463 -8.744 -2.218 1.00 91.44 168 LEU A CA 1
ATOM 1308 C C . LEU A 1 168 ? -5.966 -8.820 -2.508 1.00 91.44 168 LEU A C 1
ATOM 1310 O O . LEU A 1 168 ? -6.664 -9.641 -1.919 1.00 91.44 168 LEU A O 1
ATOM 1314 N N . ALA A 1 169 ? -6.454 -8.029 -3.466 1.00 90.81 169 ALA A N 1
ATOM 1315 C CA . ALA A 1 169 ? -7.862 -8.016 -3.853 1.00 90.81 169 ALA A CA 1
ATOM 1316 C C . ALA A 1 169 ? -8.349 -9.396 -4.324 1.00 90.81 169 ALA A C 1
ATOM 1318 O O . ALA A 1 169 ? -9.443 -9.827 -3.966 1.00 90.81 169 ALA A O 1
ATOM 1319 N N . THR A 1 170 ? -7.518 -10.111 -5.090 1.00 93.56 170 THR A N 1
ATOM 1320 C CA . THR A 1 170 ? -7.825 -11.469 -5.564 1.00 93.56 170 THR A CA 1
ATOM 1321 C C . THR A 1 170 ? -7.882 -12.459 -4.404 1.00 93.56 170 THR A C 1
ATOM 1323 O O . THR A 1 170 ? -8.779 -13.294 -4.357 1.00 93.56 170 THR A O 1
ATOM 1326 N N . THR A 1 171 ? -6.964 -12.334 -3.444 1.00 92.31 171 THR A N 1
ATOM 1327 C CA . THR A 1 171 ? -6.926 -13.180 -2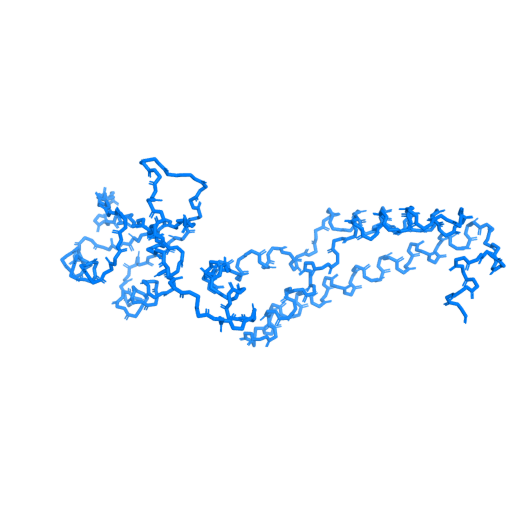.242 1.00 92.31 171 THR A CA 1
ATOM 1328 C C . THR A 1 171 ? -8.158 -12.966 -1.359 1.00 92.31 171 THR A C 1
ATOM 1330 O O . THR A 1 171 ? -8.704 -13.928 -0.827 1.00 92.31 171 THR A O 1
ATOM 1333 N N . LEU A 1 172 ? -8.626 -11.721 -1.234 1.00 89.12 172 LEU A N 1
ATOM 1334 C CA . LEU A 1 172 ? -9.829 -11.375 -0.469 1.00 89.12 172 LEU A CA 1
ATOM 1335 C C . LEU A 1 172 ? -11.140 -11.659 -1.225 1.00 89.12 172 LEU A C 1
ATOM 1337 O O . LEU A 1 172 ? -12.208 -11.621 -0.620 1.00 89.12 172 LEU A O 1
ATOM 1341 N N . GLY A 1 173 ? -11.086 -11.924 -2.534 1.00 90.75 173 GLY A N 1
ATOM 1342 C CA . GLY A 1 173 ? -12.280 -12.086 -3.369 1.00 90.75 173 GLY A CA 1
ATOM 1343 C C . GLY A 1 173 ? -13.043 -10.781 -3.637 1.00 90.75 173 GLY A C 1
ATOM 1344 O O . GLY A 1 173 ? -14.200 -10.825 -4.056 1.00 90.75 173 GLY A O 1
ATOM 1345 N N . ASP A 1 174 ? -12.419 -9.616 -3.429 1.00 90.69 174 ASP A N 1
ATOM 1346 C CA . ASP A 1 174 ? -13.044 -8.316 -3.684 1.00 90.69 174 ASP A CA 1
ATOM 1347 C C . ASP A 1 174 ? -12.968 -7.961 -5.177 1.00 90.69 174 ASP A C 1
ATOM 1349 O O . ASP A 1 174 ? -11.996 -7.392 -5.681 1.00 90.69 174 ASP A O 1
ATOM 1353 N N . ILE A 1 175 ? -14.038 -8.286 -5.904 1.00 92.19 175 ILE A N 1
ATOM 1354 C CA . ILE A 1 175 ? -14.144 -8.067 -7.353 1.00 92.19 175 ILE A CA 1
ATOM 1355 C C . ILE A 1 175 ? -14.069 -6.576 -7.712 1.00 92.19 175 ILE A C 1
ATOM 1357 O O . ILE A 1 175 ? -13.531 -6.218 -8.765 1.00 92.19 175 ILE A O 1
ATOM 1361 N N . GLN A 1 176 ? -14.608 -5.687 -6.876 1.00 89.19 176 GLN A N 1
ATOM 1362 C CA . GLN A 1 176 ? -14.579 -4.252 -7.149 1.00 89.19 176 GLN A CA 1
ATOM 1363 C C . GLN A 1 176 ? -13.150 -3.720 -7.030 1.00 89.19 176 GLN A C 1
ATOM 1365 O O . GLN A 1 176 ? -12.687 -2.986 -7.909 1.00 89.19 176 GLN A O 1
ATOM 1370 N N . PHE A 1 177 ? -12.429 -4.147 -5.996 1.00 88.88 177 PHE A N 1
ATOM 1371 C CA . PHE A 1 177 ? -11.033 -3.798 -5.790 1.00 88.88 177 PHE A CA 1
ATOM 1372 C C . PHE A 1 177 ? -10.125 -4.396 -6.878 1.00 88.88 177 PHE A C 1
ATOM 1374 O O . PHE A 1 177 ? -9.306 -3.674 -7.449 1.00 88.88 177 PHE A O 1
ATOM 1381 N N . VAL A 1 178 ? -10.355 -5.653 -7.285 1.00 93.06 178 VAL A N 1
ATOM 1382 C CA . VAL A 1 178 ? -9.669 -6.297 -8.424 1.00 93.06 178 VAL A CA 1
ATOM 1383 C C . VAL A 1 178 ? -9.823 -5.467 -9.697 1.00 93.06 178 VAL A C 1
ATOM 1385 O O . VAL A 1 178 ? -8.836 -5.167 -10.370 1.00 93.06 178 VAL A O 1
ATOM 1388 N N . ARG A 1 179 ? -11.053 -5.057 -10.035 1.00 92.75 179 ARG A N 1
ATOM 1389 C CA . ARG A 1 179 ? -11.319 -4.268 -11.249 1.00 92.75 179 ARG A CA 1
ATOM 1390 C C . ARG A 1 179 ? -10.609 -2.920 -11.222 1.00 92.75 179 ARG A C 1
ATOM 1392 O O . ARG A 1 179 ? -10.105 -2.493 -12.261 1.00 92.75 179 ARG A O 1
ATOM 1399 N N . ASN A 1 180 ? -10.555 -2.265 -10.065 1.00 90.69 180 ASN A N 1
ATOM 1400 C CA . ASN A 1 180 ? -9.862 -0.990 -9.907 1.00 90.69 180 ASN A CA 1
ATOM 1401 C C . ASN A 1 180 ? -8.347 -1.148 -10.094 1.00 90.69 180 ASN A C 1
ATOM 1403 O O . ASN A 1 180 ? -7.775 -0.465 -10.944 1.00 90.69 180 ASN A O 1
ATOM 1407 N N . SER A 1 181 ? -7.723 -2.099 -9.393 1.00 92.38 181 SER A N 1
ATOM 1408 C CA . SER A 1 181 ? -6.287 -2.393 -9.506 1.00 92.38 181 SER A CA 1
ATOM 1409 C C . SER A 1 181 ? -5.895 -2.790 -10.932 1.00 92.38 181 SER A C 1
ATOM 1411 O O . SER A 1 181 ? -4.929 -2.265 -11.490 1.00 92.38 181 SER A O 1
ATOM 1413 N N . LEU A 1 182 ? -6.693 -3.651 -11.572 1.00 94.75 182 LEU A N 1
ATOM 1414 C CA . LEU A 1 182 ? -6.461 -4.089 -12.946 1.00 94.75 182 LEU A CA 1
ATOM 1415 C C . LEU A 1 182 ? -6.581 -2.930 -13.942 1.00 94.75 182 LEU A C 1
ATOM 1417 O O . LEU A 1 182 ? -5.736 -2.782 -14.825 1.00 94.75 182 LEU A O 1
ATOM 1421 N N . LYS A 1 183 ? -7.600 -2.074 -13.791 1.00 94.19 183 LYS A N 1
ATOM 1422 C CA . LYS A 1 183 ? -7.765 -0.880 -14.629 1.00 94.19 183 LYS A CA 1
ATOM 1423 C C . LYS A 1 183 ? -6.556 0.046 -14.504 1.00 94.19 183 LYS A C 1
ATOM 1425 O O . LYS A 1 183 ? -6.067 0.530 -15.521 1.00 94.19 183 LYS A O 1
ATOM 1430 N N . THR A 1 184 ? -6.055 0.265 -13.291 1.00 93.19 184 THR A N 1
ATOM 1431 C CA . THR A 1 184 ? -4.859 1.084 -13.049 1.00 93.19 184 THR A CA 1
ATOM 1432 C C . THR A 1 184 ? -3.630 0.507 -13.730 1.00 93.19 184 THR A C 1
ATOM 1434 O O . THR A 1 184 ? -2.923 1.236 -14.425 1.00 93.19 184 THR A O 1
ATOM 1437 N N . MET A 1 185 ? -3.424 -0.806 -13.616 1.00 93.88 185 MET A N 1
ATOM 1438 C CA . MET A 1 185 ? -2.307 -1.490 -14.259 1.00 93.88 185 MET A CA 1
ATOM 1439 C C . MET A 1 185 ? -2.374 -1.384 -15.789 1.00 93.88 185 MET A C 1
ATOM 1441 O O . MET A 1 185 ? -1.388 -1.014 -16.423 1.00 93.88 185 MET A O 1
ATOM 1445 N N . ILE A 1 186 ? -3.549 -1.621 -16.384 1.00 95.38 186 ILE A N 1
ATOM 1446 C CA . ILE A 1 186 ? -3.762 -1.491 -17.834 1.00 95.38 186 ILE A CA 1
ATOM 1447 C C . ILE A 1 186 ? -3.503 -0.055 -18.293 1.00 95.38 186 ILE A C 1
ATOM 1449 O O . ILE A 1 186 ? -2.802 0.151 -19.279 1.00 95.38 186 ILE A O 1
ATOM 1453 N N . VAL A 1 187 ? -4.028 0.946 -17.582 1.00 95.00 187 VAL A N 1
ATOM 1454 C CA . VAL A 1 187 ? -3.813 2.356 -17.933 1.00 95.00 187 VAL A CA 1
ATOM 1455 C C . VAL A 1 187 ? -2.330 2.725 -17.855 1.00 95.00 187 VAL A C 1
ATOM 1457 O O . VAL A 1 187 ? -1.836 3.413 -18.749 1.00 95.00 187 VAL A O 1
ATOM 1460 N N . GLY A 1 188 ? -1.601 2.245 -16.844 1.00 94.12 188 GLY A N 1
ATOM 1461 C CA . GLY A 1 188 ? -0.152 2.427 -16.748 1.00 94.12 188 GLY A CA 1
ATOM 1462 C C . GLY A 1 188 ? 0.596 1.809 -17.928 1.00 94.12 188 GLY A C 1
ATOM 1463 O O . GLY A 1 188 ? 1.382 2.493 -18.580 1.00 94.12 188 GLY A O 1
ATOM 1464 N N . ILE A 1 189 ? 0.293 0.549 -18.258 1.00 94.69 189 ILE A N 1
ATOM 1465 C CA . ILE A 1 189 ? 0.903 -0.168 -19.389 1.00 94.69 189 ILE A CA 1
ATOM 1466 C C . ILE A 1 189 ? 0.620 0.551 -20.710 1.00 94.69 189 ILE A C 1
ATOM 1468 O O . ILE A 1 189 ? 1.541 0.794 -21.483 1.00 94.69 189 ILE A O 1
ATOM 1472 N N . VAL A 1 190 ? -0.633 0.934 -20.962 1.00 96.00 190 VAL A N 1
ATOM 1473 C CA . VAL A 1 190 ? -1.028 1.646 -22.186 1.00 96.00 190 VAL A CA 1
ATOM 1474 C C . VAL A 1 190 ? -0.329 3.002 -22.279 1.00 96.00 190 VAL A C 1
ATOM 1476 O O . VAL A 1 190 ? 0.157 3.365 -23.346 1.00 96.00 190 VAL A O 1
ATOM 1479 N N . THR A 1 191 ? -0.223 3.734 -21.167 1.00 95.00 191 THR A N 1
ATOM 1480 C CA . THR A 1 191 ? 0.474 5.030 -21.125 1.00 95.00 191 THR A CA 1
ATOM 1481 C C . THR A 1 191 ? 1.954 4.872 -21.469 1.00 95.00 191 THR A C 1
ATOM 1483 O O . THR A 1 191 ? 2.460 5.593 -22.329 1.00 95.00 191 THR A O 1
ATOM 1486 N N . ALA A 1 192 ? 2.635 3.908 -20.841 1.00 94.81 192 ALA A N 1
ATOM 1487 C CA . ALA A 1 192 ? 4.033 3.604 -21.131 1.00 94.81 192 ALA A CA 1
ATOM 1488 C C . ALA A 1 192 ? 4.218 3.174 -22.592 1.00 94.81 192 ALA A C 1
ATOM 1490 O O . ALA A 1 192 ? 5.074 3.707 -23.290 1.00 94.81 192 ALA A O 1
ATOM 1491 N N . PHE A 1 193 ? 3.362 2.277 -23.086 1.00 95.19 193 PHE A N 1
ATOM 1492 C CA . PHE A 1 193 ? 3.413 1.776 -24.456 1.00 95.19 193 PHE A CA 1
ATOM 1493 C C . PHE A 1 193 ? 3.256 2.893 -25.493 1.00 95.19 193 PHE A C 1
ATOM 1495 O O . PHE A 1 193 ? 4.059 2.978 -26.423 1.00 95.19 193 PHE A O 1
ATOM 1502 N N . ILE A 1 194 ? 2.260 3.771 -25.327 1.00 96.38 194 ILE A N 1
ATOM 1503 C CA . ILE A 1 194 ? 2.033 4.905 -26.231 1.00 96.38 194 ILE A CA 1
ATOM 1504 C C . ILE A 1 194 ? 3.252 5.829 -26.227 1.00 96.38 194 ILE A C 1
ATOM 1506 O O . ILE A 1 194 ? 3.761 6.160 -27.295 1.00 96.38 194 ILE A O 1
ATOM 1510 N N . LEU A 1 195 ? 3.760 6.200 -25.047 1.00 94.75 195 LEU A N 1
ATOM 1511 C CA . LEU A 1 195 ? 4.913 7.095 -24.935 1.00 94.75 195 LEU A CA 1
ATOM 1512 C C . LEU A 1 195 ? 6.181 6.490 -25.533 1.00 94.75 195 LEU A C 1
ATOM 1514 O O . LEU A 1 195 ? 6.848 7.148 -26.329 1.00 94.75 195 LEU A O 1
ATOM 1518 N N . SER A 1 196 ? 6.505 5.242 -25.198 1.00 92.06 196 SER A N 1
ATOM 1519 C CA . SER A 1 196 ? 7.665 4.544 -25.754 1.00 92.06 196 SER A CA 1
ATOM 1520 C C . SER A 1 196 ? 7.563 4.402 -27.271 1.00 92.06 196 SER A C 1
ATOM 1522 O O . SER A 1 196 ? 8.544 4.643 -27.970 1.00 92.06 196 SER A O 1
ATOM 1524 N N . THR A 1 197 ? 6.374 4.090 -27.793 1.00 92.50 197 THR A N 1
ATOM 1525 C CA . THR A 1 197 ? 6.129 4.009 -29.240 1.00 92.50 197 THR A CA 1
ATOM 1526 C C . THR A 1 197 ? 6.324 5.370 -29.908 1.00 92.50 197 THR A C 1
ATOM 1528 O O . THR A 1 197 ? 7.044 5.471 -30.898 1.00 92.50 197 THR A O 1
ATOM 1531 N N . SER A 1 198 ? 5.745 6.440 -29.354 1.00 93.44 198 SER A N 1
ATOM 1532 C CA . SER A 1 198 ? 5.927 7.800 -29.875 1.00 93.44 198 SER A CA 1
ATOM 1533 C C . SER A 1 198 ? 7.395 8.231 -29.866 1.00 93.44 198 SER A C 1
ATOM 1535 O O . SER A 1 198 ? 7.873 8.777 -30.856 1.00 93.44 198 SER A O 1
ATOM 1537 N N . LEU A 1 199 ? 8.135 7.947 -28.789 1.00 91.06 199 LEU A N 1
ATOM 1538 C CA . LEU A 1 199 ? 9.570 8.229 -28.710 1.00 91.06 199 LEU A CA 1
ATOM 1539 C C . LEU A 1 199 ? 10.360 7.438 -29.760 1.00 91.06 199 LEU A C 1
ATOM 1541 O O . LEU A 1 199 ? 11.240 8.005 -30.401 1.00 91.06 199 LEU A O 1
ATOM 1545 N N . GLY A 1 200 ? 10.021 6.168 -29.986 1.00 89.25 200 GLY A N 1
ATOM 1546 C CA . GLY A 1 200 ? 10.656 5.339 -31.012 1.00 89.25 200 GLY A CA 1
ATOM 1547 C C . GLY A 1 200 ? 10.459 5.858 -32.440 1.00 89.25 200 GLY A C 1
ATOM 1548 O O . GLY A 1 200 ? 11.351 5.702 -33.265 1.00 89.25 200 GLY A O 1
ATOM 1549 N N . PHE A 1 201 ? 9.331 6.516 -32.732 1.00 88.81 201 PHE A N 1
ATOM 1550 C CA . PHE A 1 201 ? 9.107 7.169 -34.028 1.00 88.81 201 PHE A CA 1
ATOM 1551 C C . PHE A 1 201 ? 9.841 8.509 -34.175 1.00 88.81 201 PHE A C 1
ATOM 1553 O O . PHE A 1 201 ? 10.191 8.893 -35.288 1.00 88.81 201 PHE A O 1
ATOM 1560 N N . ILE A 1 202 ? 10.046 9.239 -33.075 1.00 89.88 202 ILE A N 1
ATOM 1561 C CA . ILE A 1 202 ? 10.679 10.567 -33.087 1.00 89.88 202 ILE A CA 1
ATOM 1562 C C . ILE A 1 202 ? 12.209 10.457 -33.113 1.00 89.88 202 ILE A C 1
ATOM 1564 O O . ILE A 1 202 ? 12.874 11.250 -33.779 1.00 89.88 202 ILE A O 1
ATOM 1568 N N . PHE A 1 203 ? 12.777 9.502 -32.374 1.00 85.94 203 PHE A N 1
ATOM 1569 C CA . PHE A 1 203 ? 14.221 9.364 -32.220 1.00 85.94 203 PHE A CA 1
ATOM 1570 C C . PHE A 1 203 ? 14.806 8.317 -33.176 1.00 85.94 203 PHE A C 1
ATOM 1572 O O . PHE A 1 203 ? 14.224 7.249 -33.351 1.00 85.94 203 PHE A O 1
ATOM 1579 N N . PRO A 1 204 ? 15.995 8.563 -33.759 1.00 80.44 204 PRO A N 1
ATOM 1580 C CA . PRO A 1 204 ? 16.699 7.549 -34.531 1.00 80.44 204 PRO A CA 1
ATOM 1581 C C . PRO A 1 204 ? 17.192 6.440 -33.592 1.00 80.44 204 PRO A C 1
ATOM 1583 O O . PRO A 1 204 ? 18.141 6.628 -32.829 1.00 80.44 204 PRO A O 1
ATOM 1586 N N . VAL A 1 205 ? 16.538 5.280 -33.635 1.00 78.25 205 VAL A N 1
ATOM 1587 C CA . VAL A 1 205 ? 16.920 4.104 -32.844 1.00 78.25 205 VAL A CA 1
ATOM 1588 C C . VAL A 1 205 ? 17.889 3.246 -33.652 1.00 78.25 205 VAL A C 1
ATOM 1590 O O . VAL A 1 205 ? 17.557 2.789 -34.743 1.00 78.25 205 VAL A O 1
ATOM 1593 N N . ASN A 1 206 ? 19.085 3.001 -33.112 1.00 80.12 206 ASN A N 1
ATOM 1594 C CA . ASN A 1 206 ? 20.012 2.022 -33.674 1.00 80.12 206 ASN A CA 1
ATOM 1595 C C . ASN A 1 206 ? 19.785 0.643 -33.011 1.00 80.12 206 ASN A C 1
ATOM 1597 O O . ASN A 1 206 ? 20.142 0.474 -31.839 1.00 80.12 206 ASN A O 1
ATOM 1601 N N . PRO A 1 207 ? 19.226 -0.351 -33.729 1.00 78.06 207 PRO A N 1
ATOM 1602 C CA . PRO A 1 207 ? 18.941 -1.676 -33.174 1.00 78.06 207 PRO A CA 1
ATOM 1603 C C . PRO A 1 207 ? 20.199 -2.499 -32.855 1.00 78.06 207 PRO A C 1
ATOM 1605 O O . PRO A 1 207 ? 20.106 -3.483 -32.128 1.00 78.06 207 PRO A O 1
ATOM 1608 N N . ALA A 1 208 ? 21.375 -2.086 -33.342 1.00 77.19 208 ALA A N 1
ATOM 1609 C CA . ALA A 1 208 ? 22.651 -2.742 -33.053 1.00 77.19 208 ALA A CA 1
ATOM 1610 C C . ALA A 1 208 ? 23.251 -2.350 -31.688 1.00 77.19 208 ALA A C 1
ATOM 1612 O O . ALA A 1 208 ? 24.378 -2.730 -31.370 1.00 77.19 208 ALA A O 1
ATOM 1613 N N . THR A 1 209 ? 22.548 -1.543 -30.887 1.00 82.06 209 THR A N 1
ATOM 1614 C CA . THR A 1 209 ? 23.003 -1.228 -29.528 1.00 82.06 209 THR A CA 1
ATOM 1615 C C . THR A 1 209 ? 22.956 -2.486 -28.646 1.00 82.06 209 THR A C 1
ATOM 1617 O O . THR A 1 209 ? 21.965 -3.220 -28.703 1.00 82.06 209 THR A O 1
ATOM 1620 N N . PRO A 1 210 ? 23.977 -2.745 -27.797 1.00 81.56 210 PRO A N 1
ATOM 1621 C CA . PRO A 1 210 ? 24.056 -3.971 -26.995 1.00 81.56 210 PRO A CA 1
ATOM 1622 C C . PRO A 1 210 ? 22.809 -4.235 -26.146 1.00 81.56 210 PRO A C 1
ATOM 1624 O O . PRO A 1 210 ? 22.362 -5.374 -26.034 1.00 81.56 210 PRO A O 1
ATOM 1627 N N . GLU A 1 211 ? 22.206 -3.183 -25.591 1.00 82.50 211 GLU A N 1
ATOM 1628 C CA . GLU A 1 211 ? 21.009 -3.293 -24.748 1.00 82.50 211 GLU A CA 1
ATOM 1629 C C . GLU A 1 211 ? 19.733 -3.642 -25.527 1.00 82.50 211 GLU A C 1
ATOM 1631 O O . GLU A 1 211 ? 18.817 -4.218 -24.947 1.00 82.50 211 GLU A O 1
ATOM 1636 N N . ILE A 1 212 ? 19.657 -3.316 -26.822 1.00 80.88 212 ILE A N 1
ATOM 1637 C CA . ILE A 1 212 ? 18.517 -3.681 -27.678 1.00 80.88 212 ILE A CA 1
ATOM 1638 C C . ILE A 1 212 ? 18.742 -5.071 -28.274 1.00 80.88 212 ILE A C 1
ATOM 1640 O O . ILE A 1 212 ? 17.861 -5.925 -28.196 1.00 80.88 212 ILE A O 1
ATOM 1644 N N . THR A 1 213 ? 19.939 -5.328 -28.808 1.00 84.19 213 THR A N 1
ATOM 1645 C CA . THR A 1 213 ? 20.295 -6.620 -29.414 1.00 84.19 213 THR A CA 1
ATOM 1646 C C . THR A 1 213 ? 20.241 -7.769 -28.407 1.00 84.19 213 THR A C 1
ATOM 1648 O O . THR A 1 213 ? 19.813 -8.858 -28.751 1.00 84.19 213 THR A O 1
ATOM 1651 N N . SER A 1 214 ? 20.630 -7.550 -27.149 1.00 83.25 214 SER A N 1
ATOM 1652 C CA . SER A 1 214 ? 20.554 -8.597 -26.115 1.00 83.25 214 SER A CA 1
ATOM 1653 C C . SER A 1 214 ? 19.127 -8.960 -25.687 1.00 83.25 214 SER A C 1
ATOM 1655 O O . SER A 1 214 ? 18.941 -9.939 -24.965 1.00 83.25 214 SER A O 1
ATOM 1657 N N . ARG A 1 215 ? 18.125 -8.170 -26.096 1.00 78.12 215 ARG A N 1
ATOM 1658 C CA . ARG A 1 215 ? 16.721 -8.293 -25.675 1.00 78.12 215 ARG A CA 1
ATOM 1659 C C . ARG A 1 215 ? 15.749 -8.519 -26.841 1.00 78.12 215 ARG A C 1
ATOM 1661 O O . ARG A 1 215 ? 14.542 -8.502 -26.606 1.00 78.12 215 ARG A O 1
ATOM 1668 N N . THR A 1 216 ? 16.264 -8.705 -28.059 1.00 70.69 216 THR A N 1
ATOM 1669 C CA . THR A 1 216 ? 15.501 -8.990 -29.289 1.00 70.69 216 THR A CA 1
ATOM 1670 C C . THR A 1 216 ? 15.968 -10.314 -29.870 1.00 70.69 216 THR A C 1
ATOM 1672 O O . THR A 1 216 ? 15.096 -11.113 -30.271 1.00 70.69 216 THR A O 1
#